Protein AF-A0A7S3L0L0-F1 (afdb_monomer)

Foldseek 3Di:
DVVVVVVVVVLVVLVVCLVPPLLVLLVVLLVVLVVLLVVLLLLQQDQDPDPDDDPVSVVVSVVSNVVSVVSVVVSLVVLLVSLCSNDDDEDPDPNNLVSLLVSLLVLLVQLLAQDDDPDPHGHQGLSSLLSLSSSLSSLVHCLVPVVSLVVSLVSLLVSVLVSCPDPCVVLHDPVSVVSSVSSCVSNVSDDRDPPPPPDPDDDDDDDDDPDPDDDDDPPDPPPDPPNPDPPDDPPPDDPPPDPPPDDDDDPDDDDDDDDDDDDDDDDDDDDDDD

Solvent-accessible surface area (backbone atoms only — not comparable to full-atom values): 17467 Å² total; per-residue (Å²): 117,70,68,62,56,52,52,50,49,52,53,51,50,52,59,50,33,54,72,77,40,35,48,62,45,47,50,53,50,51,51,53,53,48,54,54,47,51,56,51,61,75,56,57,69,73,76,76,86,52,97,75,59,50,74,66,56,50,52,52,46,56,52,40,47,50,51,48,52,53,50,51,52,51,50,43,53,49,40,43,52,59,44,47,70,79,53,83,82,78,76,80,51,65,67,48,50,51,31,52,50,52,48,52,54,52,49,52,53,51,25,74,47,41,74,49,96,88,51,93,65,69,53,62,73,50,76,36,24,55,51,33,56,46,52,40,55,52,33,76,71,42,62,83,38,65,71,58,39,53,52,49,37,54,56,49,51,52,53,50,49,58,48,67,70,36,92,62,42,88,70,38,47,69,70,32,51,49,18,51,52,50,32,29,62,70,46,68,53,62,82,90,74,82,82,71,92,80,64,97,69,80,79,95,70,81,85,77,80,78,76,88,80,76,92,76,80,92,72,80,80,75,80,70,81,77,74,75,75,86,84,76,80,93,72,89,69,85,80,78,85,71,84,80,76,74,82,79,81,83,84,71,91,78,89,74,89,78,89,79,92,77,90,77,88,86,79,88,86,87,83,90,86,130

Sequence (274 aa):
QSGSESAAIVAAMSKTLKKINPVRLLEAHMACLREEFEAWADSEPTEPESENPTEEENAAFEEAEKQHEEAFQALEIQTHRLSNSLGVGKIKDSSLANGVLGFIREGIRFAFSRNEVGSDEPLFLGARLPFLRLLSKYLVWVRKNKRQIDIIRAQFNQKEDEVRSDHDFDQVLESDIEAMDLFRKVGNLGPFVMEDDTTVGGRSYASRSVAASSRASSSAMHRRRHSVGSSVGSVSKGSTQRSDLSPLPEEQDGETEDDAKTDAASPGNSTLAS

Organism: NCBI:txid265554

Radius of gyration: 27.58 Å; Cα contacts (8 Å, |Δi|>4): 158; chains: 1; bounding box: 83×77×64 Å

pLDDT: mean 81.95, std 20.97, range [38.12, 98.69]

Secondary structure (DSSP, 8-state):
-HHHHHHHHHHHHHHHHHHH-HHHHHHHHHHHHHHHHHHHHHTPPPPP--SS--HHHHHHHHHHHHHHHHHHHHHHHHHHHHHHHT-SS----HHHHHHHHHHHHHHHHHHT----TT-SSPPPTTTTTTHHHHHHHHHTTTTT-HHHHHHHHHHHHHHHHHHHTSTTGGGS-HHHHHHHHHHHHHHT--------TT-TT------------------------------S-------------PPPP-------------------------

Mean predicted aligned error: 12.54 Å

Nearest PDB structures (foldseek):
  3cwg-assembly2_B  TM=2.599E-01  e=1.926E-01  unclassified
  4f7r-assembly2_C  TM=2.887E-01  e=1.074E+00  Giardia duodenalis

Structure (mmCIF, N/CA/C/O backbone):
data_AF-A0A7S3L0L0-F1
#
_entry.id   AF-A0A7S3L0L0-F1
#
loop_
_atom_site.group_PDB
_atom_site.id
_atom_site.type_symbol
_atom_site.label_atom_id
_atom_site.label_alt_id
_atom_site.label_comp_id
_atom_site.label_asym_id
_atom_site.label_entity_id
_atom_site.label_seq_id
_atom_site.pdbx_PDB_ins_code
_atom_site.Cartn_x
_atom_site.Cartn_y
_atom_site.Cartn_z
_atom_site.occupancy
_atom_site.B_iso_or_equiv
_atom_site.auth_seq_id
_atom_site.auth_comp_id
_atom_site.auth_asym_id
_atom_site.auth_atom_id
_atom_site.pdbx_PDB_model_num
ATOM 1 N N . GLN A 1 1 ? 0.079 30.706 -1.704 1.00 60.25 1 GLN A N 1
ATOM 2 C CA . GLN A 1 1 ? -0.976 30.859 -0.673 1.00 60.25 1 GLN A CA 1
ATOM 3 C C . GLN A 1 1 ? -2.082 29.798 -0.793 1.00 60.25 1 GLN A C 1
ATOM 5 O O . GLN A 1 1 ? -2.457 29.260 0.237 1.00 60.25 1 GLN A O 1
ATOM 10 N N . SER A 1 2 ? -2.492 29.376 -1.999 1.00 77.56 2 SER A N 1
ATOM 11 C CA . SER A 1 2 ? -3.543 28.351 -2.226 1.00 77.56 2 SER A CA 1
ATOM 12 C C . SER A 1 2 ? -3.361 26.985 -1.510 1.00 77.56 2 SER A C 1
ATOM 14 O O . SER A 1 2 ? -4.338 26.378 -1.067 1.00 77.56 2 SER A O 1
ATOM 16 N N . GLY A 1 3 ? -2.124 26.508 -1.309 1.00 85.81 3 GLY A N 1
ATOM 17 C CA . GLY A 1 3 ? -1.880 25.206 -0.661 1.00 85.81 3 GLY A CA 1
ATOM 18 C C . GLY A 1 3 ? -2.270 25.146 0.821 1.00 85.81 3 GLY A C 1
ATOM 19 O O . GLY A 1 3 ? -2.761 24.123 1.292 1.00 85.81 3 GLY A O 1
ATOM 20 N N . SER A 1 4 ? -2.099 26.248 1.559 1.00 89.00 4 SER A N 1
ATOM 21 C CA . SER A 1 4 ? -2.416 26.283 2.994 1.00 89.00 4 SER A CA 1
ATOM 22 C C . SER A 1 4 ? -3.922 26.246 3.251 1.00 89.00 4 SER A C 1
ATOM 24 O O . SER A 1 4 ? -4.369 25.621 4.210 1.00 89.00 4 SER A O 1
ATOM 26 N N . GLU A 1 5 ? -4.704 26.913 2.404 1.00 91.12 5 GLU A N 1
ATOM 27 C CA . GLU A 1 5 ? -6.167 26.925 2.482 1.00 91.12 5 GLU A CA 1
ATOM 28 C C . GLU A 1 5 ? -6.744 25.554 2.124 1.00 91.12 5 GLU A C 1
ATOM 30 O O . GLU A 1 5 ? -7.546 25.006 2.879 1.00 91.12 5 GLU A O 1
ATOM 35 N N . SER A 1 6 ? -6.252 24.944 1.041 1.00 88.31 6 SER A N 1
ATOM 36 C CA . SER A 1 6 ? -6.654 23.593 0.627 1.00 88.31 6 SER A CA 1
ATOM 37 C C . SER A 1 6 ? -6.376 22.562 1.726 1.00 88.31 6 SER A C 1
ATOM 39 O O . SER A 1 6 ? -7.252 21.772 2.081 1.00 88.31 6 SER A O 1
ATOM 41 N N . ALA A 1 7 ? -5.192 22.617 2.348 1.00 87.00 7 ALA A N 1
ATOM 42 C CA . ALA A 1 7 ? -4.843 21.738 3.462 1.00 87.00 7 ALA A CA 1
ATOM 43 C C . ALA A 1 7 ? -5.772 21.929 4.676 1.00 87.00 7 ALA A C 1
ATOM 45 O O . ALA A 1 7 ? -6.176 20.948 5.306 1.00 87.00 7 ALA A O 1
ATOM 46 N N . ALA A 1 8 ? -6.149 23.173 4.992 1.00 88.69 8 ALA A N 1
ATOM 47 C CA . ALA A 1 8 ? -7.075 23.469 6.083 1.00 88.69 8 ALA A CA 1
ATOM 48 C C . ALA A 1 8 ? -8.487 22.923 5.808 1.00 88.69 8 ALA A C 1
ATOM 50 O O . ALA A 1 8 ? -9.102 22.341 6.706 1.00 88.69 8 ALA A O 1
ATOM 51 N N . ILE A 1 9 ? -8.973 23.048 4.570 1.00 91.25 9 ILE A N 1
ATOM 52 C CA . ILE A 1 9 ? -10.272 22.511 4.143 1.00 91.25 9 ILE A CA 1
ATOM 53 C C . ILE A 1 9 ? -10.274 20.982 4.242 1.00 91.25 9 ILE A C 1
ATOM 55 O O . ILE A 1 9 ? -11.158 20.416 4.886 1.00 91.25 9 ILE A O 1
ATOM 59 N N . VAL A 1 10 ? -9.256 20.306 3.698 1.00 88.62 10 VAL A N 1
ATOM 60 C CA . VAL A 1 10 ? -9.139 18.836 3.756 1.00 88.62 10 VAL A CA 1
ATOM 61 C C . VAL A 1 10 ? -9.063 18.344 5.203 1.00 88.62 10 VAL A C 1
ATOM 63 O O . VAL A 1 10 ? -9.727 17.369 5.569 1.00 88.62 10 VAL A O 1
ATOM 66 N N . ALA A 1 11 ? -8.314 19.038 6.064 1.00 89.06 11 ALA A N 1
ATOM 67 C CA . ALA A 1 11 ? -8.238 18.710 7.483 1.00 89.06 11 ALA A CA 1
ATOM 68 C C . ALA A 1 11 ? -9.596 18.879 8.191 1.00 89.06 11 ALA A C 1
ATOM 70 O O . ALA A 1 11 ? -9.994 18.019 8.986 1.00 89.06 11 ALA A O 1
ATOM 71 N N . ALA A 1 12 ? -10.331 19.955 7.892 1.00 90.38 12 ALA A N 1
ATOM 72 C CA . ALA A 1 12 ? -11.661 20.200 8.442 1.00 90.38 12 ALA A CA 1
ATOM 73 C C . ALA A 1 12 ? -12.675 19.143 7.972 1.00 90.38 12 ALA A C 1
ATOM 75 O O . ALA A 1 12 ? -13.379 18.561 8.801 1.00 90.38 12 ALA A O 1
ATOM 76 N N . MET A 1 13 ? -12.692 18.826 6.675 1.00 89.88 13 MET A N 1
ATOM 77 C CA . MET A 1 13 ? -13.539 17.778 6.100 1.00 89.88 13 MET A CA 1
ATOM 78 C C . MET A 1 13 ? -13.233 16.409 6.708 1.00 89.88 13 MET A C 1
ATOM 80 O O . MET A 1 13 ? -14.150 15.728 7.163 1.00 89.88 13 MET A O 1
ATOM 84 N N . SER A 1 14 ? -11.954 16.038 6.819 1.00 89.50 14 SER A N 1
ATOM 85 C CA . SER A 1 14 ? -11.524 14.775 7.437 1.00 89.50 14 SER A CA 1
ATOM 86 C C . SER A 1 14 ? -11.982 14.673 8.894 1.00 89.50 14 SER A C 1
ATOM 88 O O . SER A 1 14 ? -12.468 13.631 9.339 1.00 89.50 14 SER A O 1
ATOM 90 N N . LYS A 1 15 ? -11.888 15.774 9.653 1.00 90.50 15 LYS A N 1
ATOM 91 C CA . LYS A 1 15 ? -12.351 15.838 11.047 1.00 90.50 15 LYS A CA 1
ATOM 92 C C . LYS A 1 15 ? -13.866 15.662 11.157 1.00 90.50 15 LYS A C 1
ATOM 94 O O . LYS A 1 15 ? -14.322 15.022 12.107 1.00 90.50 15 LYS A O 1
ATOM 99 N N . THR A 1 16 ? -14.628 16.215 10.218 1.00 91.88 16 THR A N 1
ATOM 100 C CA . THR A 1 16 ? -16.088 16.082 10.157 1.00 91.88 16 THR A CA 1
ATOM 101 C C . THR A 1 16 ? -16.500 14.669 9.744 1.00 91.88 16 THR A C 1
ATOM 103 O O . THR A 1 16 ? -17.266 14.029 10.464 1.00 91.88 16 THR A O 1
ATOM 106 N N . LEU A 1 17 ? -15.921 14.123 8.669 1.00 89.81 17 LEU A N 1
ATOM 107 C CA . LEU A 1 17 ? -16.196 12.762 8.197 1.00 89.81 17 LEU A CA 1
ATOM 108 C C . LEU A 1 17 ? -15.859 11.709 9.248 1.00 89.81 17 LEU A C 1
ATOM 110 O O . LEU A 1 17 ? -16.657 10.808 9.478 1.00 89.81 17 LEU A O 1
ATOM 114 N N . LYS A 1 18 ? -14.745 11.868 9.971 1.00 90.69 18 LYS A N 1
ATOM 115 C CA . LYS A 1 18 ? -14.384 10.962 11.068 1.00 90.69 18 LYS A CA 1
ATOM 116 C C . LYS A 1 18 ? -15.467 10.862 12.149 1.00 90.69 18 LYS A C 1
ATOM 118 O O . LYS A 1 18 ? -15.595 9.815 12.772 1.00 90.69 18 LYS A O 1
ATOM 123 N N . LYS A 1 19 ? -16.218 11.942 12.395 1.00 90.31 19 LYS A N 1
ATOM 124 C CA . LYS A 1 19 ? -17.291 11.973 13.401 1.00 90.31 19 LYS A CA 1
ATOM 125 C C . LYS A 1 19 ? -18.614 11.428 12.873 1.00 90.31 19 LYS A C 1
ATOM 127 O O . LYS A 1 19 ? -19.337 10.794 13.629 1.00 90.31 19 LYS A O 1
ATOM 132 N N . ILE A 1 20 ? -18.942 11.730 11.618 1.00 92.62 20 ILE A N 1
ATOM 133 C CA . ILE A 1 20 ? -20.251 11.412 11.034 1.00 92.62 20 ILE A CA 1
ATOM 134 C C . ILE A 1 20 ? -20.251 10.000 10.447 1.00 92.62 20 ILE A C 1
ATOM 136 O O . ILE A 1 20 ? -21.174 9.228 10.685 1.00 92.62 20 ILE A O 1
ATOM 140 N N . ASN A 1 21 ? -19.225 9.665 9.664 1.00 93.88 21 ASN A N 1
ATOM 141 C CA . ASN A 1 21 ? -19.131 8.397 8.958 1.00 93.88 21 ASN A CA 1
ATOM 142 C C . ASN A 1 21 ? -17.656 7.976 8.780 1.00 93.88 21 ASN A C 1
ATOM 144 O O . ASN A 1 21 ? -17.062 8.203 7.721 1.00 93.88 21 ASN A O 1
ATOM 148 N N . PRO A 1 22 ? -17.044 7.357 9.809 1.00 92.69 22 PRO A N 1
ATOM 149 C CA . PRO A 1 22 ? -15.642 6.944 9.757 1.00 92.69 22 PRO A CA 1
ATOM 150 C C . PRO A 1 22 ? -15.358 5.912 8.658 1.00 92.69 22 PRO A C 1
ATOM 152 O O . PRO A 1 22 ? -14.233 5.844 8.172 1.00 92.69 22 PRO A O 1
ATOM 155 N N . VAL A 1 23 ? -16.361 5.135 8.240 1.00 94.62 23 VAL A N 1
ATOM 156 C CA . VAL A 1 23 ? -16.225 4.170 7.140 1.00 94.62 23 VAL A CA 1
ATOM 157 C C . VAL A 1 23 ? -16.032 4.901 5.814 1.00 94.62 23 VAL A C 1
ATOM 159 O O . VAL A 1 23 ? -15.072 4.609 5.112 1.00 94.62 23 VAL A O 1
ATOM 162 N N . ARG A 1 24 ? -16.850 5.921 5.515 1.00 94.69 24 ARG A N 1
ATOM 163 C CA . ARG A 1 24 ? -16.697 6.745 4.299 1.00 94.69 24 ARG A CA 1
ATOM 164 C C . ARG A 1 24 ? -15.340 7.445 4.223 1.00 94.69 24 ARG A C 1
ATOM 166 O O . ARG A 1 24 ? -14.768 7.545 3.145 1.00 94.69 24 ARG A O 1
ATOM 173 N N . LEU A 1 25 ? -14.803 7.896 5.360 1.00 95.19 25 LEU A N 1
ATOM 174 C CA . LEU A 1 25 ? -13.444 8.448 5.411 1.00 95.19 25 LEU A CA 1
ATOM 175 C C . LEU A 1 25 ? -12.393 7.403 5.004 1.00 95.19 25 LEU A C 1
ATOM 177 O O . LEU A 1 25 ? -11.485 7.704 4.236 1.00 95.19 25 LEU A O 1
ATOM 181 N N . LEU A 1 26 ? -12.511 6.178 5.517 1.00 97.06 26 LEU A N 1
ATOM 182 C CA . LEU A 1 26 ? -11.585 5.092 5.198 1.00 97.06 26 LEU A CA 1
ATOM 183 C C . LEU A 1 26 ? -11.738 4.598 3.754 1.00 97.06 26 LEU A C 1
ATOM 185 O O . LEU A 1 26 ? -10.737 4.267 3.129 1.00 97.06 26 LEU A O 1
ATOM 189 N N . GLU A 1 27 ? -12.9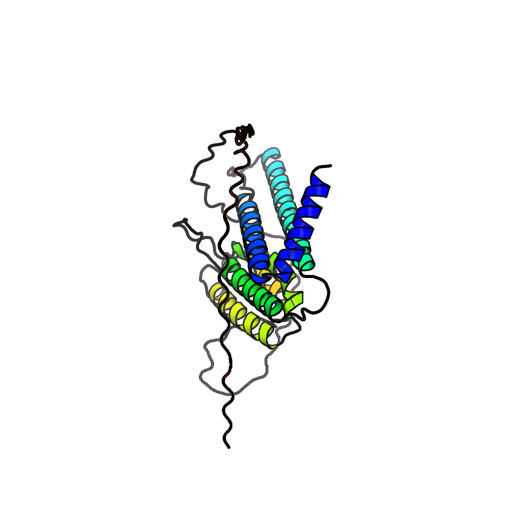51 4.590 3.204 1.00 96.56 27 GLU A N 1
ATOM 190 C CA . GLU A 1 27 ? -13.187 4.336 1.778 1.00 96.56 27 GLU A CA 1
ATOM 191 C C . GLU A 1 27 ? -12.489 5.386 0.909 1.00 96.56 27 GLU A C 1
ATOM 193 O O . GLU A 1 27 ? -11.800 5.022 -0.039 1.00 96.56 27 GLU A O 1
ATOM 198 N N . ALA A 1 28 ? -12.587 6.670 1.273 1.00 96.00 28 ALA A N 1
ATOM 199 C CA . ALA A 1 28 ? -11.884 7.744 0.575 1.00 96.00 28 ALA A CA 1
ATOM 200 C C . ALA A 1 28 ? -10.356 7.589 0.665 1.00 96.00 28 ALA A C 1
ATOM 202 O O . ALA A 1 28 ? -9.668 7.754 -0.338 1.00 96.00 28 ALA A O 1
ATOM 203 N N . HIS A 1 29 ? -9.822 7.208 1.834 1.00 97.25 29 HIS A N 1
ATOM 204 C CA . HIS A 1 29 ? -8.403 6.857 1.956 1.00 97.25 29 HIS A CA 1
ATOM 205 C C . HIS A 1 29 ? -8.032 5.691 1.027 1.00 97.25 29 HIS A C 1
ATOM 207 O O . HIS A 1 29 ? -7.012 5.762 0.359 1.00 97.25 29 HIS A O 1
ATOM 213 N N . MET A 1 30 ? -8.839 4.624 0.977 1.00 98.19 30 MET A N 1
ATOM 214 C CA . MET A 1 30 ? -8.545 3.449 0.148 1.00 98.19 30 MET A CA 1
ATOM 215 C C . MET A 1 30 ? -8.570 3.797 -1.341 1.00 98.19 30 MET A C 1
ATOM 217 O O . MET A 1 30 ? -7.696 3.347 -2.070 1.00 98.19 30 MET A O 1
ATOM 221 N N . ALA A 1 31 ? -9.542 4.598 -1.783 1.00 96.88 31 ALA A N 1
ATOM 222 C CA . ALA A 1 31 ? -9.631 5.054 -3.166 1.00 96.88 31 ALA A CA 1
ATOM 223 C C . ALA A 1 31 ? -8.390 5.865 -3.568 1.00 96.88 31 ALA A C 1
ATOM 225 O O . ALA A 1 31 ? -7.731 5.508 -4.535 1.00 96.88 31 ALA A O 1
ATOM 226 N N . CYS A 1 32 ? -8.019 6.865 -2.761 1.00 97.06 32 CYS A N 1
ATOM 227 C CA . CYS A 1 32 ? -6.823 7.684 -2.981 1.00 97.06 32 CYS A CA 1
ATOM 228 C C . CYS A 1 32 ? -5.541 6.838 -3.018 1.00 97.06 32 CYS A C 1
ATOM 230 O O . CYS A 1 32 ? -4.736 6.984 -3.928 1.00 97.06 32 CYS A O 1
ATOM 232 N N . LEU A 1 33 ? -5.372 5.905 -2.074 1.00 98.00 33 LEU A N 1
ATOM 233 C CA . LEU A 1 33 ? -4.192 5.037 -2.046 1.00 98.00 33 LEU A CA 1
ATOM 234 C C . LEU A 1 33 ? -4.116 4.093 -3.245 1.00 98.00 33 LEU A C 1
ATOM 236 O O . LEU A 1 33 ? -3.014 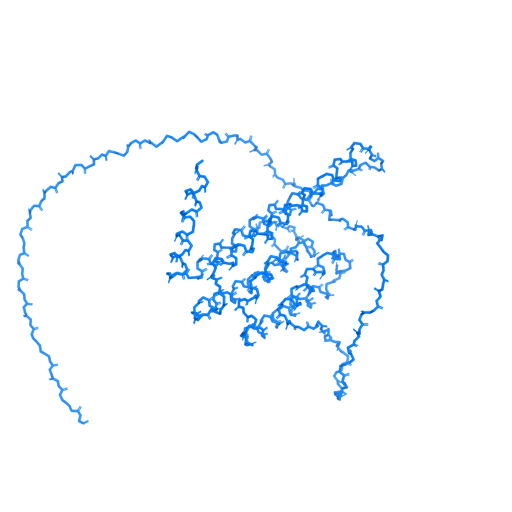3.790 -3.683 1.00 98.00 33 LEU A O 1
ATOM 240 N N . ARG A 1 34 ? -5.250 3.586 -3.740 1.00 97.12 34 ARG A N 1
ATOM 241 C CA . ARG A 1 34 ? -5.273 2.724 -4.929 1.00 97.12 34 ARG A CA 1
ATOM 242 C C . ARG A 1 34 ? -4.924 3.502 -6.179 1.00 97.12 34 ARG A C 1
ATOM 244 O O . ARG A 1 34 ? -4.047 3.062 -6.900 1.00 97.12 34 ARG A O 1
ATOM 251 N N . GLU A 1 35 ? -5.560 4.652 -6.371 1.00 96.69 35 GLU A N 1
ATOM 252 C CA . GLU A 1 35 ? -5.317 5.522 -7.520 1.00 96.69 35 GLU A CA 1
ATOM 253 C C . GLU A 1 35 ? -3.841 5.931 -7.601 1.00 96.69 35 GLU A C 1
ATOM 255 O O . GLU A 1 35 ? -3.208 5.766 -8.637 1.00 96.69 35 GLU A O 1
ATOM 260 N N . GLU A 1 36 ? -3.252 6.385 -6.491 1.00 97.81 36 GLU A N 1
ATOM 261 C CA . GLU A 1 36 ? -1.838 6.775 -6.467 1.00 97.81 36 GLU A CA 1
ATOM 262 C C . GLU A 1 36 ? -0.885 5.582 -6.600 1.00 97.81 36 GLU A C 1
ATOM 264 O O . GLU A 1 36 ? 0.185 5.711 -7.190 1.00 97.81 36 GLU A O 1
ATOM 269 N N . PHE A 1 37 ? -1.257 4.419 -6.059 1.00 97.94 37 PHE A N 1
ATOM 270 C CA . PHE A 1 37 ? -0.466 3.201 -6.207 1.00 97.94 37 PHE A CA 1
ATOM 271 C C . PHE A 1 37 ? -0.478 2.681 -7.645 1.00 97.94 37 PHE A C 1
ATOM 273 O O . PHE A 1 37 ? 0.568 2.281 -8.141 1.00 97.94 37 PHE A O 1
ATOM 280 N N . GLU A 1 38 ? -1.638 2.677 -8.300 1.00 95.75 38 GLU A N 1
ATOM 281 C CA . GLU A 1 38 ? -1.782 2.274 -9.702 1.00 95.75 38 GLU A CA 1
ATOM 282 C C . GLU A 1 38 ? -1.024 3.251 -10.605 1.00 95.75 38 GLU A C 1
ATOM 284 O O . GLU A 1 38 ? -0.183 2.814 -11.378 1.00 95.75 38 GLU A O 1
ATOM 289 N N . ALA A 1 39 ? -1.161 4.564 -10.387 1.00 96.44 39 ALA A N 1
ATOM 290 C CA . ALA A 1 39 ? -0.374 5.563 -11.111 1.00 96.44 39 ALA A CA 1
ATOM 291 C C . ALA A 1 39 ? 1.147 5.380 -10.934 1.00 96.44 39 ALA A C 1
ATOM 293 O O . ALA A 1 39 ? 1.911 5.579 -11.877 1.00 96.44 39 ALA A O 1
ATOM 294 N N . TRP A 1 40 ? 1.601 5.003 -9.733 1.00 97.44 40 TRP A N 1
ATOM 295 C CA . TRP A 1 40 ? 3.003 4.661 -9.494 1.00 97.44 40 TRP A CA 1
ATOM 296 C C . TRP A 1 40 ? 3.413 3.376 -10.226 1.00 97.44 40 TRP A C 1
ATOM 298 O O . TRP A 1 40 ? 4.463 3.357 -10.869 1.00 97.44 40 TRP A O 1
ATOM 308 N N . ALA A 1 41 ? 2.596 2.325 -10.160 1.00 95.12 41 ALA A N 1
ATOM 309 C CA . ALA A 1 41 ? 2.864 1.062 -10.842 1.00 95.12 41 ALA A CA 1
ATOM 310 C C . ALA A 1 41 ? 2.946 1.244 -12.369 1.00 95.12 41 ALA A C 1
ATOM 312 O O . ALA A 1 41 ? 3.861 0.717 -12.990 1.00 95.12 41 ALA A O 1
ATOM 313 N N . ASP A 1 42 ? 2.072 2.067 -12.949 1.00 94.25 42 ASP A N 1
ATOM 314 C CA . ASP A 1 42 ? 2.047 2.373 -14.386 1.00 94.25 42 ASP A CA 1
ATOM 315 C C . ASP A 1 42 ? 3.237 3.234 -14.841 1.00 94.25 42 ASP A C 1
ATOM 317 O O . ASP A 1 42 ? 3.566 3.278 -16.026 1.00 94.25 42 ASP A O 1
ATOM 321 N N . SER A 1 43 ? 3.890 3.931 -13.905 1.00 96.00 43 SER A N 1
ATOM 322 C CA . SER A 1 43 ? 5.086 4.747 -14.155 1.00 96.00 43 SER A CA 1
ATOM 323 C C . SER A 1 43 ? 6.402 3.965 -14.072 1.00 96.00 43 SER A C 1
ATOM 325 O O . SER A 1 43 ? 7.470 4.577 -14.044 1.00 96.00 43 SER A O 1
ATOM 327 N N . GLU A 1 44 ? 6.340 2.631 -13.997 1.00 95.25 44 GLU A N 1
ATOM 328 C CA . GLU A 1 44 ? 7.524 1.779 -13.910 1.00 95.25 44 GLU A CA 1
ATOM 329 C C . GLU A 1 44 ? 8.460 1.986 -15.121 1.00 95.25 44 GLU A C 1
ATOM 331 O O . GLU A 1 44 ? 8.023 1.870 -16.274 1.00 95.25 44 GLU A O 1
ATOM 336 N N . PRO A 1 45 ? 9.748 2.314 -14.893 1.00 95.44 45 PRO A N 1
ATOM 337 C CA . PRO A 1 45 ? 10.700 2.521 -15.975 1.00 95.44 45 PRO A CA 1
ATOM 338 C C . PRO A 1 45 ? 10.848 1.265 -16.831 1.00 95.44 45 PRO A C 1
ATOM 340 O O . PRO A 1 45 ? 11.097 0.175 -16.324 1.00 95.44 45 PRO A O 1
ATOM 343 N N . THR A 1 46 ? 10.727 1.420 -18.148 1.00 93.44 46 THR A N 1
ATOM 344 C CA . THR A 1 46 ? 10.975 0.323 -19.090 1.00 93.44 46 THR A CA 1
ATOM 345 C C . THR A 1 46 ? 12.454 0.277 -19.443 1.00 93.44 46 THR A C 1
ATOM 347 O O . THR A 1 46 ? 13.077 1.309 -19.696 1.00 93.44 46 THR A O 1
ATOM 350 N N . GLU A 1 47 ? 13.017 -0.923 -19.462 1.00 90.69 47 GLU A N 1
ATOM 351 C CA . GLU A 1 47 ? 14.405 -1.122 -19.858 1.00 90.69 47 GLU A CA 1
ATOM 352 C C . GLU A 1 47 ? 14.680 -0.694 -21.296 1.00 90.69 47 GLU A C 1
ATOM 354 O O . GLU A 1 47 ? 13.823 -0.857 -22.169 1.00 90.69 47 GLU A O 1
ATOM 359 N N . PRO A 1 48 ? 15.913 -0.251 -21.580 1.00 93.19 48 PRO A N 1
ATOM 360 C CA . PRO A 1 48 ? 16.373 -0.133 -22.951 1.00 93.19 48 PRO A CA 1
ATOM 361 C C . PRO A 1 48 ? 16.242 -1.482 -23.678 1.00 93.19 48 PRO A C 1
ATOM 363 O O . PRO A 1 48 ? 16.815 -2.483 -23.251 1.00 93.19 48 PRO A O 1
ATOM 366 N N . GLU A 1 49 ? 15.527 -1.507 -24.804 1.00 93.12 49 GLU A N 1
ATOM 367 C CA . GLU A 1 49 ? 15.355 -2.715 -25.633 1.00 93.12 49 GLU A CA 1
ATOM 368 C C . GLU A 1 49 ? 16.657 -3.146 -26.335 1.00 93.12 49 GLU A C 1
ATOM 370 O O . GLU A 1 49 ? 16.775 -4.273 -26.819 1.00 93.12 49 GLU A O 1
ATOM 375 N N . SER A 1 50 ? 17.638 -2.241 -26.426 1.00 93.44 50 SER A N 1
ATOM 376 C CA . SER A 1 50 ? 18.925 -2.501 -27.069 1.00 93.44 50 SER A CA 1
ATOM 377 C C . SER A 1 50 ? 19.734 -3.530 -26.279 1.00 93.44 50 SER A C 1
ATOM 379 O O . SER A 1 50 ? 19.980 -3.351 -25.091 1.00 93.44 50 SER A O 1
ATOM 381 N N . GLU A 1 51 ? 20.253 -4.559 -26.958 1.00 93.94 51 GLU A N 1
ATOM 382 C CA . GLU A 1 51 ? 21.216 -5.503 -26.364 1.00 93.94 51 GLU A CA 1
ATOM 383 C C . GLU A 1 51 ? 22.518 -4.813 -25.915 1.00 93.94 51 GLU A C 1
ATOM 385 O O . GLU A 1 51 ? 23.231 -5.324 -25.054 1.00 93.94 51 GLU A O 1
ATOM 390 N N . ASN A 1 52 ? 22.836 -3.655 -26.505 1.00 95.19 52 ASN A N 1
ATOM 391 C CA . ASN A 1 52 ? 23.982 -2.822 -26.151 1.00 95.19 52 ASN A CA 1
ATOM 392 C C . ASN A 1 52 ? 23.501 -1.376 -25.957 1.00 95.19 52 ASN A C 1
ATOM 394 O O . ASN A 1 52 ? 23.669 -0.553 -26.865 1.00 95.19 52 ASN A O 1
ATOM 398 N N . PRO A 1 53 ? 22.850 -1.069 -24.822 1.00 94.88 53 PRO A N 1
ATOM 399 C CA . PRO A 1 53 ? 22.380 0.277 -24.549 1.00 94.88 53 PRO A CA 1
ATOM 400 C C . PRO A 1 53 ? 23.568 1.227 -24.432 1.00 94.88 53 PRO A C 1
ATOM 402 O O . PRO A 1 53 ? 24.625 0.892 -23.886 1.00 94.88 53 PRO A O 1
ATOM 405 N N . THR A 1 54 ? 23.397 2.420 -24.979 1.00 96.94 54 THR A N 1
ATOM 406 C CA . THR A 1 54 ? 24.363 3.507 -24.857 1.00 96.94 54 THR A CA 1
ATOM 407 C C . THR A 1 54 ? 24.507 3.944 -23.396 1.00 96.94 54 THR A C 1
ATOM 409 O O . THR A 1 54 ? 23.642 3.697 -22.555 1.00 96.94 54 THR A O 1
ATOM 412 N N . GLU A 1 55 ? 25.615 4.615 -23.073 1.00 97.06 55 GLU A N 1
ATOM 413 C CA . GLU A 1 55 ? 25.828 5.183 -21.733 1.00 97.06 55 GLU A CA 1
ATOM 414 C C . GLU A 1 55 ? 24.712 6.169 -21.351 1.00 97.06 55 GLU A C 1
ATOM 416 O O . GLU A 1 55 ? 24.272 6.184 -20.206 1.00 97.06 55 GLU A O 1
ATOM 421 N N . GLU A 1 56 ? 24.207 6.931 -22.324 1.00 97.25 56 GLU A N 1
ATOM 422 C CA . GLU A 1 56 ? 23.093 7.861 -22.133 1.00 97.25 56 GLU A CA 1
ATOM 423 C C . GLU A 1 56 ? 21.774 7.131 -21.828 1.00 97.25 56 GLU A C 1
ATOM 425 O O . GLU A 1 56 ? 21.070 7.519 -20.898 1.00 97.25 56 GLU A O 1
ATOM 430 N N . GLU A 1 57 ? 21.462 6.041 -22.540 1.00 96.19 57 GLU A N 1
ATOM 431 C CA . GLU A 1 57 ? 20.270 5.218 -22.271 1.00 96.19 57 GLU A CA 1
ATOM 432 C C . GLU A 1 57 ? 20.323 4.561 -20.886 1.00 96.19 57 GLU A C 1
ATOM 434 O O . GLU A 1 57 ? 19.325 4.570 -20.165 1.00 96.19 57 GLU A O 1
ATOM 439 N N . ASN A 1 58 ? 21.488 4.041 -20.482 1.00 95.56 58 ASN A N 1
ATOM 440 C CA . ASN A 1 58 ? 21.667 3.472 -19.142 1.00 95.56 58 ASN A CA 1
ATOM 441 C C . ASN A 1 58 ? 21.508 4.538 -18.051 1.00 95.56 58 ASN A C 1
ATOM 443 O O . ASN A 1 58 ? 20.809 4.303 -17.070 1.00 95.56 58 ASN A O 1
ATOM 447 N N . ALA A 1 59 ? 22.104 5.720 -18.235 1.00 97.19 59 ALA A N 1
ATOM 448 C CA . ALA A 1 59 ? 21.985 6.813 -17.273 1.00 97.19 59 ALA A CA 1
ATOM 449 C C . ALA A 1 59 ? 20.532 7.300 -17.126 1.00 97.19 59 ALA A C 1
ATOM 451 O O . ALA A 1 59 ? 20.078 7.551 -16.010 1.00 97.19 59 ALA A O 1
ATOM 452 N N . ALA A 1 60 ? 19.789 7.395 -18.234 1.00 96.81 60 ALA A N 1
ATOM 453 C CA . ALA A 1 60 ? 18.377 7.770 -18.212 1.00 96.81 60 ALA A CA 1
ATOM 454 C C . ALA A 1 60 ? 17.510 6.723 -17.493 1.00 96.81 60 ALA A C 1
ATOM 456 O O . ALA A 1 60 ? 16.619 7.088 -16.726 1.00 96.81 60 ALA A O 1
ATOM 457 N N . PHE A 1 61 ? 17.785 5.432 -17.705 1.00 96.00 61 PHE A N 1
ATOM 458 C CA . PHE A 1 61 ? 17.089 4.347 -17.014 1.00 96.00 61 PHE A CA 1
ATOM 459 C C . PHE A 1 61 ? 17.360 4.365 -15.501 1.00 96.00 61 PHE A C 1
ATOM 461 O O . PHE A 1 61 ? 16.415 4.344 -14.717 1.00 96.00 61 PHE A O 1
ATOM 468 N N . GLU A 1 62 ? 18.623 4.498 -15.082 1.00 96.94 62 GLU A N 1
ATOM 469 C CA . GLU A 1 62 ? 18.991 4.604 -13.660 1.00 96.94 62 GLU A CA 1
ATOM 470 C C . GLU A 1 62 ? 18.343 5.823 -12.979 1.00 96.94 62 GLU A C 1
ATOM 472 O O . GLU A 1 62 ? 17.885 5.746 -11.834 1.00 96.94 62 GLU A O 1
ATOM 477 N N . GLU A 1 63 ? 18.278 6.965 -13.674 1.00 97.81 63 GLU A N 1
ATOM 478 C CA . GLU A 1 63 ? 17.585 8.150 -13.164 1.00 97.81 63 GLU A CA 1
ATOM 479 C C . GLU A 1 63 ? 16.076 7.905 -13.020 1.00 97.81 63 GLU A C 1
ATOM 481 O O . GLU A 1 63 ? 15.491 8.284 -12.002 1.00 97.81 63 GLU A O 1
ATOM 486 N N . ALA A 1 64 ? 15.450 7.241 -13.995 1.00 97.38 64 ALA A N 1
ATOM 487 C CA . ALA A 1 64 ? 14.034 6.896 -13.944 1.00 97.38 64 ALA A CA 1
ATOM 488 C C . ALA A 1 64 ? 13.718 5.906 -12.807 1.00 97.38 64 ALA A C 1
ATOM 490 O O . ALA A 1 64 ? 12.756 6.125 -12.071 1.00 97.38 64 ALA A O 1
ATOM 491 N N . GLU A 1 65 ? 14.544 4.874 -12.591 1.00 96.69 65 GLU A N 1
ATOM 492 C CA . GLU A 1 65 ? 14.412 3.942 -11.454 1.00 96.69 65 GLU A CA 1
ATOM 493 C C . GLU A 1 65 ? 14.496 4.675 -10.118 1.00 96.69 65 GLU A C 1
ATOM 495 O O . GLU A 1 65 ? 13.682 4.463 -9.214 1.00 96.69 65 GLU A O 1
ATOM 500 N N . LYS A 1 66 ? 15.444 5.605 -10.002 1.00 97.44 66 LYS A N 1
ATOM 501 C CA . LYS A 1 66 ? 15.572 6.430 -8.805 1.00 97.44 66 LYS A CA 1
ATOM 502 C C . LYS A 1 66 ? 14.321 7.281 -8.566 1.00 97.44 66 LYS A C 1
ATOM 504 O O . LYS A 1 66 ? 13.845 7.345 -7.433 1.00 97.44 66 LYS A O 1
ATOM 509 N N . GLN A 1 67 ? 13.785 7.926 -9.603 1.00 97.94 67 GLN A N 1
ATOM 510 C CA . GLN A 1 67 ? 12.561 8.728 -9.492 1.00 97.94 67 GLN A CA 1
ATOM 511 C C . GLN A 1 67 ? 11.343 7.868 -9.119 1.00 97.94 67 GLN A C 1
ATOM 513 O O . GLN A 1 67 ? 10.516 8.296 -8.312 1.00 97.94 67 GLN A O 1
ATOM 518 N N . HIS A 1 68 ? 11.250 6.649 -9.656 1.00 97.31 68 HIS A N 1
ATOM 519 C CA . HIS A 1 68 ? 10.183 5.696 -9.348 1.00 97.31 68 HIS A CA 1
ATOM 520 C C . HIS A 1 68 ? 10.205 5.249 -7.880 1.00 97.31 68 HIS A C 1
ATOM 522 O O . HIS A 1 68 ? 9.170 5.265 -7.206 1.00 97.31 68 HIS A O 1
ATOM 528 N N . GLU A 1 69 ? 11.386 4.946 -7.340 1.00 97.44 69 GLU A N 1
ATOM 529 C CA . GLU A 1 69 ? 11.560 4.619 -5.920 1.00 97.44 69 GLU A CA 1
ATOM 530 C C . GLU A 1 69 ? 11.252 5.829 -5.016 1.00 97.44 69 GLU A C 1
ATOM 532 O O . GLU A 1 69 ? 10.546 5.703 -4.010 1.00 97.44 69 GLU A O 1
ATOM 537 N N . GLU A 1 70 ? 11.716 7.031 -5.376 1.00 98.06 70 GLU A N 1
ATOM 538 C CA . GLU A 1 70 ? 11.395 8.266 -4.645 1.00 98.06 70 GLU A CA 1
ATOM 539 C C . GLU A 1 70 ? 9.879 8.550 -4.634 1.00 98.06 70 GLU A C 1
ATOM 541 O O . GLU A 1 70 ? 9.330 8.967 -3.605 1.00 98.06 70 GLU A O 1
ATOM 546 N N . ALA A 1 71 ? 9.179 8.269 -5.738 1.00 98.00 71 ALA A N 1
ATOM 547 C CA . ALA A 1 71 ? 7.725 8.378 -5.823 1.00 98.00 71 ALA A CA 1
ATOM 548 C C . ALA A 1 71 ? 7.021 7.392 -4.874 1.00 98.00 71 ALA A C 1
ATOM 550 O O . ALA A 1 71 ? 6.097 7.787 -4.151 1.00 98.00 71 ALA A O 1
ATOM 551 N N . PHE A 1 72 ? 7.496 6.145 -4.778 1.00 98.06 72 PHE A N 1
ATOM 552 C CA . PHE A 1 72 ? 6.952 5.183 -3.816 1.00 98.06 72 PHE A CA 1
ATOM 553 C C . PHE A 1 72 ? 7.161 5.631 -2.362 1.00 98.06 72 PHE A C 1
ATOM 555 O O . PHE A 1 72 ? 6.264 5.525 -1.521 1.00 98.06 72 PHE A O 1
ATOM 562 N N . GLN A 1 73 ? 8.329 6.195 -2.045 1.00 98.25 73 GLN A N 1
ATOM 563 C CA . GLN A 1 73 ? 8.604 6.736 -0.712 1.00 98.25 73 GLN A CA 1
ATOM 564 C C . GLN A 1 73 ? 7.683 7.915 -0.371 1.00 98.25 73 GLN A C 1
ATOM 566 O O . GLN A 1 73 ? 7.195 8.019 0.762 1.00 98.25 73 GLN A O 1
ATOM 571 N N . ALA A 1 74 ? 7.393 8.787 -1.341 1.00 98.00 74 ALA A N 1
ATOM 572 C CA . ALA A 1 74 ? 6.415 9.857 -1.171 1.00 98.00 74 ALA A CA 1
ATOM 573 C C . ALA A 1 74 ? 5.015 9.297 -0.858 1.00 98.00 74 ALA A C 1
ATOM 575 O O . ALA A 1 74 ? 4.358 9.778 0.076 1.00 98.00 74 ALA A O 1
ATOM 576 N N . LEU A 1 75 ? 4.607 8.225 -1.545 1.00 98.12 75 LEU A N 1
ATOM 577 C CA . LEU A 1 75 ? 3.357 7.509 -1.287 1.00 98.12 75 LEU A CA 1
ATOM 578 C C . LEU A 1 75 ? 3.323 6.886 0.123 1.00 98.12 75 LEU A C 1
ATOM 580 O O . LEU A 1 75 ? 2.313 6.984 0.831 1.00 98.12 75 LEU A O 1
ATOM 584 N N . GLU A 1 76 ? 4.434 6.322 0.615 1.00 98.12 76 GLU A N 1
ATOM 585 C CA . GLU A 1 76 ? 4.533 5.840 2.002 1.00 98.12 76 GLU A CA 1
ATOM 586 C C . GLU A 1 76 ? 4.350 6.973 3.027 1.00 98.12 76 GLU A C 1
ATOM 588 O O . GLU A 1 76 ? 3.658 6.800 4.042 1.00 98.12 76 GLU A O 1
ATOM 593 N N . ILE A 1 77 ? 4.951 8.141 2.775 1.00 97.81 77 ILE A N 1
ATOM 594 C CA . ILE A 1 77 ? 4.827 9.328 3.633 1.00 97.81 77 ILE A CA 1
ATOM 595 C C . ILE A 1 77 ? 3.378 9.821 3.649 1.00 97.81 77 ILE A C 1
ATOM 597 O O . ILE A 1 77 ? 2.834 10.112 4.722 1.00 97.81 77 ILE A O 1
ATOM 601 N N . GLN A 1 78 ? 2.734 9.896 2.485 1.00 97.00 78 GLN A N 1
ATOM 602 C CA . GLN A 1 78 ? 1.328 10.267 2.362 1.00 97.00 78 GLN A CA 1
ATOM 603 C C . GLN A 1 78 ? 0.424 9.291 3.114 1.00 97.00 78 GLN A C 1
ATOM 605 O O . GLN A 1 78 ? -0.378 9.710 3.953 1.00 97.00 78 GLN A O 1
ATOM 610 N N . THR A 1 79 ? 0.628 7.992 2.919 1.00 97.94 79 THR A N 1
ATOM 611 C CA . THR A 1 79 ? -0.103 6.939 3.631 1.00 97.94 79 THR A CA 1
ATOM 612 C C . THR A 1 79 ? 0.042 7.075 5.145 1.00 97.94 79 THR A C 1
ATOM 614 O O . THR A 1 79 ? -0.928 6.949 5.898 1.00 97.94 79 THR A O 1
ATOM 617 N N . HIS A 1 80 ? 1.248 7.384 5.627 1.00 97.50 80 HIS A N 1
ATOM 618 C CA . HIS A 1 80 ? 1.476 7.620 7.047 1.00 97.50 80 HIS A CA 1
ATOM 619 C C . HIS A 1 80 ? 0.683 8.831 7.566 1.00 97.50 80 HIS A C 1
ATOM 621 O O . HIS A 1 80 ? 0.074 8.755 8.637 1.00 97.50 80 HIS A O 1
ATOM 627 N N . ARG A 1 81 ? 0.623 9.930 6.801 1.00 95.81 81 ARG A N 1
ATOM 628 C CA . ARG A 1 81 ? -0.193 11.112 7.139 1.00 95.81 81 ARG A CA 1
ATOM 629 C C . ARG A 1 81 ? -1.687 10.779 7.178 1.00 95.81 81 ARG A C 1
ATOM 631 O O . ARG A 1 81 ? -2.358 11.176 8.132 1.00 95.81 81 ARG A O 1
ATOM 638 N N . LEU A 1 82 ? -2.190 10.012 6.207 1.00 95.88 82 LEU A N 1
ATOM 639 C CA . LEU A 1 82 ? -3.581 9.545 6.178 1.00 95.88 82 LEU A CA 1
ATOM 640 C C . LEU A 1 82 ? -3.904 8.645 7.380 1.00 95.88 82 LEU A C 1
ATOM 642 O O . LEU A 1 82 ? -4.939 8.815 8.018 1.00 95.88 82 LEU A O 1
ATOM 646 N N . SER A 1 83 ? -3.005 7.731 7.754 1.00 96.69 83 SER A N 1
ATOM 647 C CA . SER A 1 83 ? -3.169 6.907 8.960 1.00 96.69 83 SER A CA 1
ATOM 648 C C . SER A 1 83 ? -3.199 7.763 10.236 1.00 96.69 83 SER A C 1
ATOM 650 O O . SER A 1 83 ? -4.068 7.578 11.091 1.00 96.69 83 SER A O 1
ATOM 652 N N . ASN A 1 84 ? -2.318 8.762 10.347 1.00 95.06 84 ASN A N 1
ATOM 653 C CA . ASN A 1 84 ? -2.276 9.675 11.495 1.00 95.06 84 ASN A CA 1
ATOM 654 C C . ASN A 1 84 ? -3.504 10.602 11.581 1.00 95.06 84 ASN A C 1
ATOM 656 O O . ASN A 1 84 ? -3.850 11.063 12.671 1.00 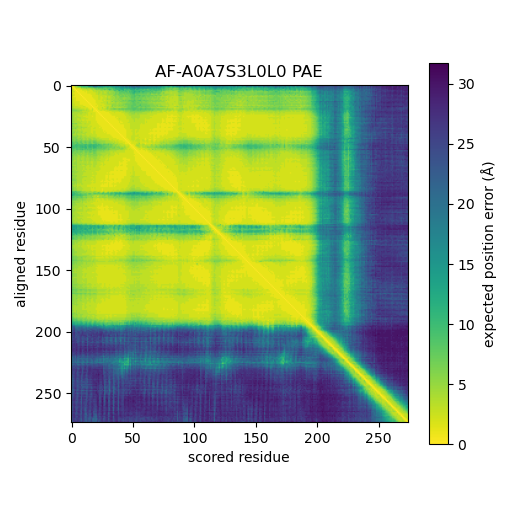95.06 84 ASN A O 1
ATOM 660 N N . SER A 1 85 ? -4.213 10.853 10.474 1.00 93.94 85 SER A N 1
ATOM 661 C CA . SER A 1 85 ? -5.448 11.657 10.479 1.00 93.94 85 SER A CA 1
ATOM 662 C C . SER A 1 85 ? -6.575 10.998 11.299 1.00 93.94 85 SER A C 1
ATOM 664 O O . SER A 1 85 ? -7.459 11.680 11.846 1.00 93.94 85 SER A O 1
ATOM 666 N N . LEU A 1 86 ? -6.502 9.674 11.493 1.00 93.19 86 LEU A N 1
ATOM 667 C CA . LEU A 1 86 ? -7.410 8.922 12.359 1.00 93.19 86 LEU A CA 1
ATOM 668 C C . LEU A 1 86 ? -7.251 9.331 13.834 1.00 93.19 86 LEU A C 1
ATOM 670 O O . LEU A 1 86 ? -8.241 9.383 14.570 1.00 93.19 86 LEU A O 1
ATOM 674 N N . GLY A 1 87 ? -6.062 9.780 14.243 1.00 91.12 87 GLY A N 1
ATOM 675 C CA . GLY A 1 87 ? -5.784 10.377 15.548 1.00 91.12 87 GLY A CA 1
ATOM 676 C C . GLY A 1 87 ? -4.435 9.938 16.112 1.00 91.12 87 GLY A C 1
ATOM 677 O O . GLY A 1 87 ? -3.534 9.550 15.379 1.00 91.12 87 GLY A O 1
ATOM 678 N N . VAL A 1 88 ? -4.316 9.945 17.441 1.00 86.06 88 VAL A N 1
ATOM 679 C CA . VAL A 1 88 ? -3.183 9.355 18.166 1.00 86.06 88 VAL A CA 1
ATOM 680 C C . VAL A 1 88 ? -3.697 8.437 19.275 1.00 86.06 88 VAL A C 1
ATOM 682 O O . VAL A 1 88 ? -4.678 8.745 19.953 1.00 86.06 88 VAL A O 1
ATOM 685 N N . GLY A 1 89 ? -3.039 7.296 19.481 1.00 86.06 89 GLY A N 1
ATOM 686 C CA . GLY A 1 89 ? -3.332 6.390 20.594 1.00 86.06 89 GLY A CA 1
ATOM 687 C C . GLY A 1 89 ? -4.304 5.255 20.260 1.00 86.06 89 GLY A C 1
ATOM 688 O O . GLY A 1 89 ? -4.172 4.588 19.242 1.00 86.06 89 GLY A O 1
ATOM 689 N N . LYS A 1 90 ? -5.218 4.938 21.185 1.00 87.31 90 LYS A N 1
ATOM 690 C CA . LYS A 1 90 ? -6.147 3.802 21.057 1.00 87.31 90 LYS A CA 1
ATOM 691 C C . LYS A 1 90 ? -7.494 4.302 20.532 1.00 87.31 90 LYS A C 1
ATOM 693 O O . LYS A 1 90 ? -8.064 5.215 21.126 1.00 87.31 90 LYS A O 1
ATOM 698 N N . ILE A 1 91 ? -8.018 3.680 19.476 1.00 91.12 91 ILE A N 1
ATOM 699 C CA . ILE A 1 91 ? -9.372 3.964 18.985 1.00 91.12 91 ILE A CA 1
ATOM 700 C C . ILE A 1 91 ? -10.374 3.488 20.042 1.00 91.12 91 ILE A C 1
ATOM 702 O O . ILE A 1 91 ? -10.400 2.309 20.396 1.00 91.12 91 ILE A O 1
ATOM 706 N N . LYS A 1 92 ? -11.157 4.425 20.587 1.00 91.81 92 LYS A N 1
ATOM 707 C CA . LYS A 1 92 ? -12.234 4.137 21.550 1.00 91.81 92 LYS A CA 1
ATOM 708 C C . LYS A 1 92 ? -13.571 3.873 20.860 1.00 91.81 92 LYS A C 1
ATOM 710 O O . LYS A 1 92 ? -14.391 3.141 21.397 1.00 91.81 92 LYS A O 1
ATOM 715 N N . ASP A 1 93 ? -13.771 4.481 19.696 1.00 92.50 93 ASP A N 1
ATOM 716 C CA . ASP A 1 93 ? -14.974 4.314 18.894 1.00 92.50 93 ASP A CA 1
ATOM 717 C C . ASP A 1 93 ? -14.966 2.939 18.213 1.00 92.50 93 ASP A C 1
ATOM 719 O O . ASP A 1 93 ? -14.105 2.641 17.383 1.00 92.50 93 ASP A O 1
ATOM 723 N N . SER A 1 94 ? -15.925 2.089 18.577 1.00 93.50 94 SER A N 1
ATOM 724 C CA . SER A 1 94 ? -16.076 0.756 17.997 1.00 93.50 94 SER A CA 1
ATOM 725 C C . SER A 1 94 ? -16.399 0.806 16.504 1.00 93.50 94 SER A C 1
ATOM 727 O O . SER A 1 94 ? -15.955 -0.078 15.772 1.00 93.50 94 SER A O 1
ATOM 729 N N . SER A 1 95 ? -17.109 1.841 16.039 1.00 93.69 95 SER A N 1
ATOM 730 C CA . SER A 1 95 ? -17.429 2.040 14.624 1.00 93.69 95 SER A CA 1
ATOM 731 C C . SER A 1 95 ? -16.155 2.271 13.819 1.00 93.69 95 SER A C 1
ATOM 733 O O . SER A 1 95 ? -15.862 1.513 12.895 1.00 93.69 95 SER A O 1
ATOM 735 N N . LEU A 1 96 ? -15.320 3.228 14.242 1.00 94.38 96 LEU A N 1
ATOM 736 C CA . LEU A 1 96 ? -14.016 3.462 13.622 1.00 94.38 96 LEU A CA 1
ATOM 737 C C . LEU A 1 96 ? -13.099 2.233 13.722 1.00 94.38 96 LEU A C 1
ATOM 739 O O . LEU A 1 96 ? -12.450 1.881 12.742 1.00 94.38 96 LEU A O 1
ATOM 743 N N . ALA A 1 97 ? -13.056 1.540 14.865 1.00 95.44 97 ALA A N 1
ATOM 744 C CA . ALA A 1 97 ? -12.222 0.345 15.021 1.00 95.44 97 ALA A CA 1
ATOM 745 C C . ALA A 1 97 ? -12.632 -0.789 14.063 1.00 95.44 97 ALA A C 1
ATOM 747 O O . ALA A 1 97 ? -11.769 -1.489 13.530 1.00 95.44 97 ALA A O 1
ATOM 748 N N . ASN A 1 98 ? -13.935 -0.978 13.839 1.00 95.94 98 ASN A N 1
ATOM 749 C CA . ASN A 1 98 ? -14.452 -1.939 12.863 1.00 95.94 98 ASN A CA 1
ATOM 750 C C . ASN A 1 98 ? -14.221 -1.464 11.425 1.00 95.94 98 ASN A C 1
ATOM 752 O O . ASN A 1 98 ? -13.863 -2.276 10.574 1.00 95.94 98 ASN A O 1
ATOM 756 N N . GLY A 1 99 ? -14.352 -0.161 11.169 1.00 96.56 99 GLY A N 1
ATOM 757 C CA . GLY A 1 99 ? -14.016 0.448 9.886 1.00 96.56 99 GLY A CA 1
ATOM 758 C C . GLY A 1 99 ? -12.559 0.198 9.504 1.00 96.56 99 GLY A C 1
ATOM 759 O O . GLY A 1 99 ? -12.293 -0.253 8.396 1.00 96.56 99 GLY A O 1
ATOM 760 N N . VAL A 1 100 ? -11.614 0.397 10.431 1.00 97.50 100 VAL A N 1
ATOM 761 C CA . VAL A 1 100 ? -10.184 0.141 10.178 1.00 97.50 100 VAL A CA 1
ATOM 762 C C . VAL A 1 100 ? -9.916 -1.343 9.922 1.00 97.50 100 VAL A C 1
ATOM 764 O O . VAL A 1 100 ? -9.123 -1.672 9.043 1.00 97.50 100 VAL A O 1
ATOM 767 N N . LEU A 1 101 ? -10.593 -2.255 10.630 1.00 97.69 101 LEU A N 1
ATOM 768 C CA . LEU A 1 101 ? -10.518 -3.681 10.300 1.00 97.69 101 LEU A CA 1
ATOM 769 C C . LEU A 1 101 ? -10.993 -3.935 8.861 1.00 97.69 101 LEU A C 1
ATOM 771 O O . LEU A 1 101 ? -10.300 -4.620 8.116 1.00 97.69 101 LEU A O 1
ATOM 775 N N . GLY A 1 102 ? -12.148 -3.390 8.468 1.00 98.06 102 GLY A N 1
ATOM 776 C CA . GLY A 1 102 ? -12.675 -3.512 7.104 1.00 98.06 102 GLY A CA 1
ATOM 777 C C . GLY A 1 102 ? -11.706 -2.968 6.054 1.00 98.06 102 GLY A C 1
ATOM 778 O O . GLY A 1 102 ? -11.399 -3.662 5.091 1.00 98.06 102 GLY A O 1
ATOM 779 N N . PHE A 1 103 ? -11.145 -1.785 6.305 1.00 98.31 103 PHE A N 1
ATOM 780 C CA . PHE A 1 103 ? -10.120 -1.153 5.477 1.00 98.31 103 PHE A CA 1
ATOM 781 C C . PHE A 1 103 ? -8.896 -2.057 5.281 1.00 98.31 103 PHE A C 1
ATOM 783 O O . PHE A 1 103 ? -8.466 -2.275 4.153 1.00 98.31 103 PHE A O 1
ATOM 790 N N . ILE A 1 104 ? -8.361 -2.644 6.359 1.00 98.56 104 ILE A N 1
ATOM 791 C CA . ILE A 1 104 ? -7.200 -3.543 6.271 1.00 98.56 104 ILE A CA 1
ATOM 792 C C . ILE A 1 104 ? -7.545 -4.805 5.480 1.00 98.56 104 ILE A C 1
ATOM 794 O O . ILE A 1 104 ? -6.776 -5.224 4.622 1.00 98.56 104 ILE A O 1
ATOM 798 N N . ARG A 1 105 ? -8.711 -5.406 5.727 1.00 98.50 105 ARG A N 1
ATOM 799 C CA . ARG A 1 105 ? -9.148 -6.606 5.000 1.00 98.50 105 ARG A CA 1
ATOM 800 C C . ARG A 1 105 ? -9.305 -6.346 3.505 1.00 98.50 105 ARG A C 1
ATOM 802 O O . ARG A 1 105 ? -8.938 -7.201 2.703 1.00 98.50 105 ARG A O 1
ATOM 809 N N . GLU A 1 106 ? -9.830 -5.184 3.143 1.00 98.44 106 GLU A N 1
ATOM 810 C CA . GLU A 1 106 ? -9.996 -4.769 1.753 1.00 98.44 106 GLU A CA 1
ATOM 811 C C . GLU A 1 106 ? -8.656 -4.414 1.090 1.00 98.44 106 GLU A C 1
ATOM 813 O O . GLU A 1 106 ? -8.445 -4.726 -0.080 1.00 98.44 106 GLU A O 1
ATOM 818 N N . GLY A 1 107 ? -7.712 -3.843 1.844 1.00 98.50 107 GLY A N 1
ATOM 819 C CA . GLY A 1 107 ? -6.338 -3.632 1.386 1.00 98.50 107 GLY A CA 1
ATOM 820 C C . GLY A 1 107 ? -5.588 -4.943 1.143 1.00 98.50 107 GLY A C 1
ATOM 821 O O . GLY A 1 107 ? -4.915 -5.072 0.128 1.00 98.50 107 GLY A O 1
ATOM 822 N N . ILE A 1 108 ? -5.760 -5.946 2.017 1.00 98.56 108 ILE A N 1
ATOM 823 C CA . ILE A 1 108 ? -5.230 -7.3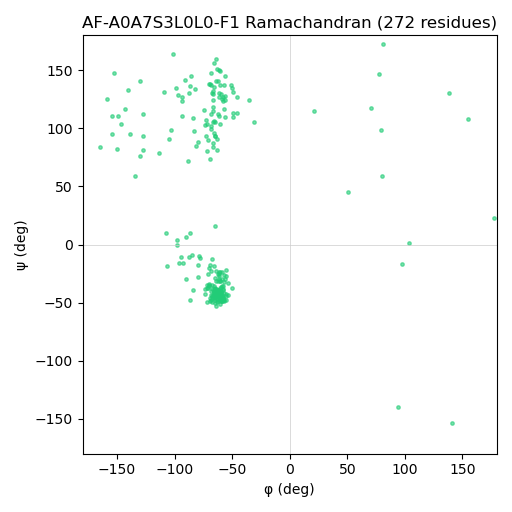03 1.794 1.00 98.56 108 ILE A CA 1
ATOM 824 C C . ILE A 1 108 ? -5.860 -7.892 0.531 1.00 98.56 108 ILE A C 1
ATOM 826 O O . ILE A 1 108 ? -5.152 -8.382 -0.337 1.00 98.56 108 ILE A O 1
ATOM 830 N N . ARG A 1 109 ? -7.188 -7.809 0.378 1.00 97.94 109 ARG A N 1
ATOM 831 C CA . ARG A 1 109 ? -7.863 -8.309 -0.829 1.00 97.94 109 ARG A CA 1
ATOM 832 C C . ARG A 1 109 ? -7.291 -7.675 -2.104 1.00 97.94 109 ARG A C 1
ATOM 834 O O . ARG A 1 109 ? -7.099 -8.386 -3.081 1.00 97.94 109 ARG A O 1
ATOM 841 N N . PHE A 1 110 ? -7.026 -6.368 -2.086 1.00 97.62 110 PHE A N 1
ATOM 842 C CA . PHE A 1 110 ? -6.438 -5.642 -3.212 1.00 97.62 110 PHE A CA 1
ATOM 843 C C . PHE A 1 110 ? -4.986 -6.045 -3.491 1.00 97.62 110 PHE A C 1
ATOM 845 O O . PHE A 1 110 ? -4.673 -6.387 -4.627 1.00 97.62 110 PHE A O 1
ATOM 852 N N . ALA A 1 111 ? -4.125 -6.082 -2.470 1.00 98.00 111 ALA A N 1
ATOM 853 C CA . ALA A 1 111 ? -2.706 -6.415 -2.627 1.00 98.00 111 ALA A CA 1
ATOM 854 C C . ALA A 1 111 ? -2.470 -7.811 -3.233 1.00 98.00 111 ALA A C 1
ATOM 856 O O . ALA A 1 111 ? -1.485 -8.027 -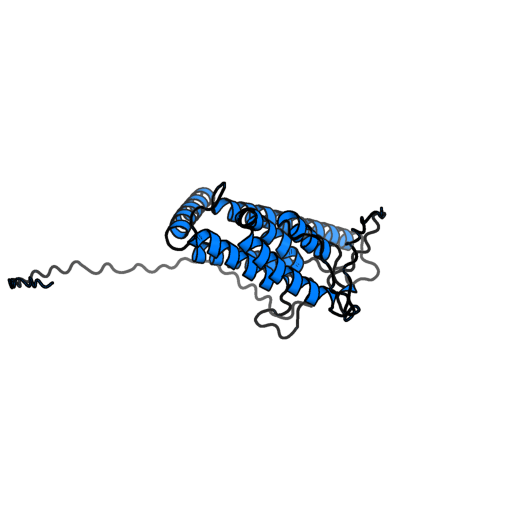3.928 1.00 98.00 111 ALA A O 1
ATOM 857 N N . PHE A 1 112 ? -3.393 -8.743 -2.988 1.00 97.69 112 PHE A N 1
ATOM 858 C CA . PHE A 1 112 ? -3.357 -10.111 -3.510 1.00 97.69 112 PHE A CA 1
ATOM 859 C C . PHE A 1 112 ? -4.223 -10.319 -4.766 1.00 97.69 112 PHE A C 1
ATOM 861 O O . PHE A 1 112 ? -4.376 -11.443 -5.239 1.00 97.69 112 PHE A O 1
ATOM 868 N N . SER A 1 113 ? -4.848 -9.266 -5.298 1.00 95.62 113 SER A N 1
ATOM 869 C CA . SER A 1 113 ? -5.700 -9.383 -6.484 1.00 95.62 113 SER A CA 1
ATOM 870 C C . SER A 1 113 ? -4.880 -9.363 -7.773 1.00 95.62 113 SER A C 1
ATOM 872 O O . SER A 1 113 ? -4.036 -8.491 -7.954 1.00 95.62 113 SER A O 1
ATOM 874 N N . ARG A 1 114 ? -5.183 -10.294 -8.686 1.00 92.00 114 ARG A N 1
ATOM 875 C CA . ARG A 1 114 ? -4.581 -10.376 -10.031 1.00 92.00 114 ARG A CA 1
ATOM 876 C C . ARG A 1 114 ? -5.424 -9.705 -11.115 1.00 92.00 114 ARG A C 1
ATOM 878 O O . ARG A 1 114 ? -4.932 -9.436 -12.198 1.00 92.00 114 ARG A O 1
ATOM 885 N N . ASN A 1 115 ? -6.692 -9.426 -10.821 1.00 86.25 115 ASN A N 1
ATOM 886 C CA . ASN A 1 115 ? -7.612 -8.858 -11.799 1.00 86.25 115 ASN A CA 1
ATOM 887 C C . ASN A 1 115 ? -7.604 -7.338 -11.677 1.00 86.25 115 ASN A C 1
ATOM 889 O O . ASN A 1 115 ? -7.826 -6.791 -10.589 1.00 86.25 115 ASN A O 1
ATOM 893 N N . GLU A 1 116 ? -7.382 -6.662 -12.790 1.00 79.94 116 GLU A N 1
ATOM 894 C CA . GLU A 1 116 ? -7.685 -5.249 -12.930 1.00 79.94 116 GLU A CA 1
ATOM 895 C C . GLU A 1 116 ? -9.109 -5.083 -13.467 1.00 79.94 116 GLU A C 1
ATOM 897 O O . GLU A 1 116 ? -9.596 -5.888 -14.261 1.00 79.94 116 GLU A O 1
ATOM 902 N N . VAL A 1 117 ? -9.831 -4.081 -12.967 1.00 79.31 117 VAL A N 1
ATOM 903 C CA . VAL A 1 117 ? -11.212 -3.850 -13.396 1.00 79.31 117 VAL A CA 1
ATOM 904 C C . VAL A 1 117 ? -11.181 -3.299 -14.819 1.00 79.31 117 VAL A C 1
ATOM 906 O O . VAL A 1 117 ? -10.912 -2.123 -15.013 1.00 79.31 117 VAL A O 1
ATOM 909 N N . GLY A 1 118 ? -11.494 -4.147 -15.799 1.00 82.56 118 GLY A N 1
ATOM 910 C CA . GLY A 1 118 ? -11.555 -3.757 -17.211 1.00 82.56 118 GLY A CA 1
ATOM 911 C C . GLY A 1 118 ? -10.366 -4.202 -18.062 1.00 82.56 118 GLY A C 1
ATOM 912 O O . GLY A 1 118 ? -10.378 -3.917 -19.255 1.00 82.56 118 GLY A O 1
ATOM 913 N N . SER A 1 119 ? -9.398 -4.924 -17.488 1.00 84.62 119 SER A N 1
ATOM 914 C CA . SER A 1 119 ? -8.385 -5.649 -18.261 1.00 84.62 119 SER A CA 1
ATOM 915 C C . SER A 1 119 ? -8.771 -7.122 -18.386 1.00 84.62 119 SER A C 1
ATOM 917 O O . SER A 1 119 ? -9.155 -7.753 -17.396 1.00 84.62 119 SER A O 1
ATOM 919 N N . ASP A 1 120 ? -8.655 -7.664 -19.598 1.00 85.56 120 ASP A N 1
ATOM 920 C CA . ASP A 1 120 ? -8.787 -9.102 -19.853 1.00 85.56 120 ASP A CA 1
ATOM 921 C C . ASP A 1 120 ? -7.498 -9.864 -19.488 1.00 85.56 120 ASP A C 1
ATOM 923 O O . ASP A 1 120 ? -7.530 -11.082 -19.295 1.00 85.56 120 ASP A O 1
ATOM 927 N N . GLU A 1 121 ? -6.368 -9.159 -19.358 1.00 87.62 121 GLU A N 1
ATOM 928 C CA . GLU A 1 121 ? -5.079 -9.752 -19.015 1.00 87.62 121 GLU A CA 1
ATOM 929 C C . GLU A 1 121 ? -4.844 -9.705 -17.497 1.00 87.62 121 GLU A C 1
ATOM 931 O O . GLU A 1 121 ? -4.891 -8.630 -16.887 1.00 87.62 121 GLU A O 1
ATOM 936 N N . PRO A 1 122 ? -4.604 -10.860 -16.847 1.00 87.12 122 PRO A N 1
ATOM 937 C CA . PRO A 1 122 ? -4.301 -10.887 -15.427 1.00 87.12 122 PRO A CA 1
ATOM 938 C C . PRO A 1 122 ? -2.929 -10.260 -15.174 1.00 87.12 122 PRO A C 1
ATOM 940 O O . PRO A 1 122 ? -1.953 -10.573 -15.854 1.00 87.12 122 PRO A O 1
ATOM 943 N N . LEU A 1 123 ? -2.841 -9.439 -14.130 1.00 89.50 123 LEU A N 1
ATOM 944 C CA . LEU A 1 123 ? -1.568 -8.922 -13.645 1.00 89.50 123 LEU A CA 1
ATOM 945 C C . LEU A 1 123 ? -0.659 -10.073 -13.205 1.00 89.50 123 LEU A C 1
ATOM 947 O O . LEU A 1 123 ? -1.119 -11.101 -12.679 1.00 89.50 123 LEU A O 1
ATOM 951 N N . PHE A 1 124 ? 0.647 -9.857 -13.357 1.00 91.62 124 PHE A N 1
ATOM 952 C CA . PHE A 1 124 ? 1.657 -10.768 -12.839 1.00 91.62 124 PHE A CA 1
ATOM 953 C C . PHE A 1 124 ? 1.485 -10.988 -11.336 1.00 91.62 124 PHE A C 1
ATOM 955 O O . PHE A 1 124 ? 1.106 -10.088 -10.574 1.00 91.62 124 PHE A O 1
ATOM 962 N N . LEU A 1 125 ? 1.773 -12.216 -10.907 1.00 94.12 125 LEU A N 1
ATOM 963 C CA . LEU A 1 125 ? 1.768 -12.567 -9.499 1.00 94.12 125 LEU A CA 1
ATOM 964 C C . LEU A 1 125 ? 2.763 -11.663 -8.758 1.00 94.12 125 LEU A C 1
ATOM 966 O O . LEU A 1 125 ? 3.917 -11.544 -9.151 1.00 94.12 125 LEU A O 1
ATOM 970 N N . GLY A 1 126 ? 2.304 -10.999 -7.701 1.00 94.06 126 GLY A N 1
ATOM 971 C CA . GLY A 1 126 ? 3.145 -10.103 -6.907 1.00 94.06 126 GLY A CA 1
ATOM 972 C C . GLY A 1 126 ? 3.041 -8.615 -7.249 1.00 94.06 126 GLY A C 1
ATOM 973 O O . GLY A 1 126 ? 3.348 -7.798 -6.387 1.00 94.06 126 GLY A O 1
ATOM 974 N N . ALA A 1 127 ? 2.490 -8.237 -8.411 1.00 95.25 127 ALA A N 1
ATOM 975 C CA . ALA A 1 127 ? 2.473 -6.844 -8.887 1.00 95.25 127 ALA A CA 1
ATOM 976 C C . ALA A 1 127 ? 1.951 -5.822 -7.848 1.00 95.25 127 ALA A C 1
ATOM 978 O O . ALA A 1 127 ? 2.487 -4.720 -7.708 1.00 95.25 127 ALA A O 1
ATOM 979 N N . ARG A 1 128 ? 0.934 -6.209 -7.063 1.00 97.25 128 ARG A N 1
ATOM 980 C CA . ARG A 1 128 ? 0.299 -5.367 -6.033 1.00 97.25 128 ARG A CA 1
ATOM 981 C C . ARG A 1 128 ? 0.795 -5.615 -4.601 1.00 97.25 128 ARG A C 1
ATOM 983 O O . ARG A 1 128 ? 0.345 -4.924 -3.685 1.00 97.25 128 ARG A O 1
ATOM 990 N N . LEU A 1 129 ? 1.725 -6.543 -4.365 1.00 98.06 129 LEU A N 1
ATOM 991 C CA . LEU A 1 129 ? 2.253 -6.819 -3.021 1.00 98.06 129 LEU A CA 1
ATOM 992 C C . LEU A 1 129 ? 2.948 -5.618 -2.352 1.00 98.06 129 LEU A C 1
ATOM 994 O O . LEU A 1 129 ? 2.778 -5.477 -1.134 1.00 98.06 129 LEU A O 1
ATOM 998 N N . PRO A 1 130 ? 3.606 -4.679 -3.067 1.00 98.25 130 PRO A N 1
ATOM 999 C CA . PRO A 1 130 ? 4.152 -3.476 -2.438 1.00 98.25 130 PRO A CA 1
ATOM 1000 C C . PRO A 1 130 ? 3.089 -2.627 -1.725 1.00 98.25 130 PRO A C 1
ATOM 1002 O O . PRO A 1 130 ? 3.400 -1.958 -0.737 1.00 98.25 130 PRO A O 1
ATOM 1005 N N . PHE A 1 131 ? 1.808 -2.729 -2.112 1.00 98.62 131 PHE A N 1
ATOM 1006 C CA . PHE A 1 131 ? 0.694 -2.075 -1.413 1.00 98.62 131 PHE A CA 1
ATOM 1007 C C . PHE A 1 131 ? 0.607 -2.477 0.072 1.00 98.62 131 PHE A C 1
ATOM 1009 O O . PHE A 1 131 ? 0.142 -1.701 0.914 1.00 98.62 131 PHE A O 1
ATOM 1016 N N . LEU A 1 132 ? 1.109 -3.661 0.448 1.00 98.69 132 LEU A N 1
ATOM 1017 C CA . LEU A 1 132 ? 1.193 -4.092 1.846 1.00 98.69 132 LEU A CA 1
ATOM 1018 C C . LEU A 1 132 ? 2.088 -3.172 2.693 1.00 98.69 132 LEU A C 1
ATOM 1020 O O . LEU A 1 132 ? 1.803 -2.978 3.880 1.00 98.69 132 LEU A O 1
ATOM 1024 N N . ARG A 1 133 ? 3.115 -2.535 2.108 1.00 98.50 133 ARG A N 1
ATOM 1025 C CA . ARG A 1 133 ? 3.950 -1.537 2.804 1.00 98.50 133 ARG A CA 1
ATOM 1026 C C . ARG A 1 133 ? 3.120 -0.322 3.213 1.00 98.50 133 ARG A C 1
ATOM 1028 O O . ARG A 1 133 ? 3.221 0.124 4.361 1.00 98.50 133 ARG A O 1
ATOM 1035 N N . LEU A 1 134 ? 2.228 0.141 2.337 1.00 98.62 134 LEU A N 1
ATOM 1036 C CA . LEU A 1 134 ? 1.275 1.219 2.624 1.00 98.62 134 LEU A CA 1
ATOM 1037 C C . LEU A 1 134 ? 0.286 0.775 3.710 1.00 98.62 134 LEU A C 1
ATOM 1039 O O . LEU A 1 134 ? 0.125 1.419 4.753 1.00 98.62 134 LEU A O 1
ATOM 1043 N N . LEU A 1 135 ? -0.313 -0.400 3.527 1.00 98.44 135 LEU A N 1
ATOM 1044 C CA . LEU A 1 135 ? -1.306 -0.941 4.448 1.00 98.44 135 LEU A CA 1
ATOM 1045 C C . LEU A 1 135 ? -0.752 -1.158 5.865 1.00 98.44 135 LEU A C 1
ATOM 1047 O O . LEU A 1 135 ? -1.468 -0.976 6.856 1.00 98.44 135 LEU A O 1
ATOM 1051 N N . SER A 1 136 ? 0.541 -1.478 5.983 1.00 98.25 136 SER A N 1
ATOM 1052 C CA . SER A 1 136 ? 1.221 -1.676 7.266 1.00 98.25 136 SER A CA 1
ATOM 1053 C C . SER A 1 136 ? 1.110 -0.459 8.196 1.00 98.25 136 SER A C 1
ATOM 1055 O O . SER A 1 136 ? 1.018 -0.621 9.417 1.00 98.25 136 SER A O 1
ATOM 1057 N N . LYS A 1 137 ? 1.010 0.764 7.647 1.00 97.88 137 LYS A N 1
ATOM 1058 C CA . LYS A 1 137 ? 0.864 1.995 8.443 1.00 97.88 137 LYS A CA 1
ATOM 1059 C C . LYS A 1 137 ? -0.468 2.050 9.201 1.00 97.88 137 LYS A C 1
ATOM 1061 O O . LYS A 1 137 ? -0.577 2.800 10.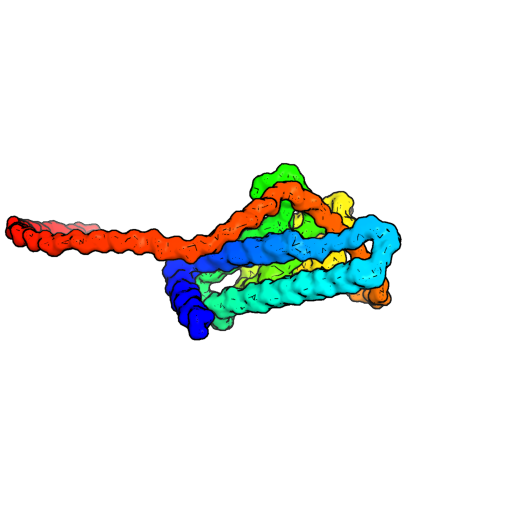173 1.00 97.88 137 LYS A O 1
ATOM 1066 N N . TYR A 1 138 ? -1.466 1.254 8.807 1.00 97.94 138 TYR A N 1
ATOM 1067 C CA . TYR A 1 138 ? -2.764 1.165 9.483 1.00 97.94 138 TYR A CA 1
ATOM 1068 C C . TYR A 1 138 ? -2.831 0.049 10.538 1.00 97.94 138 TYR A C 1
ATOM 1070 O O . TYR A 1 138 ? -3.684 0.098 11.425 1.00 97.94 138 TYR A O 1
ATOM 1078 N N . LEU A 1 139 ? -1.906 -0.920 10.536 1.00 97.19 139 LEU A N 1
ATOM 1079 C CA . LEU A 1 139 ? -1.906 -2.033 11.502 1.00 97.19 139 LEU A CA 1
ATOM 1080 C C . LEU A 1 139 ? -1.730 -1.575 12.959 1.00 97.19 139 LEU A C 1
ATOM 1082 O O . LEU A 1 139 ? -2.213 -2.224 13.893 1.00 97.19 139 LEU A O 1
ATOM 1086 N N . VAL A 1 140 ? -1.097 -0.416 13.171 1.00 95.56 140 VAL A N 1
ATOM 1087 C CA . VAL A 1 140 ? -0.916 0.192 14.500 1.00 95.56 140 VAL A CA 1
ATOM 1088 C C . VAL A 1 140 ? -2.240 0.396 15.249 1.00 95.56 140 VAL A C 1
ATOM 1090 O O . VAL A 1 140 ? -2.260 0.356 16.484 1.00 95.56 140 VAL A O 1
ATOM 1093 N N . TRP A 1 141 ? -3.340 0.556 14.510 1.00 96.06 141 TRP A N 1
ATOM 1094 C CA . TRP A 1 141 ? -4.679 0.807 15.032 1.00 96.06 141 TRP A CA 1
ATOM 1095 C C . TRP A 1 141 ? -5.389 -0.448 15.540 1.00 96.06 141 TRP A C 1
ATOM 1097 O O . TRP A 1 141 ? -6.189 -0.363 16.473 1.00 96.06 141 TRP A O 1
ATOM 1107 N N . VAL A 1 142 ? -5.059 -1.616 14.985 1.00 95.75 142 VAL A N 1
ATOM 1108 C CA . VAL A 1 142 ? -5.725 -2.894 15.290 1.00 95.75 142 VAL A CA 1
ATOM 1109 C C . VAL A 1 142 ? -4.869 -3.831 16.142 1.00 95.75 142 VAL A C 1
ATOM 1111 O O . VAL A 1 142 ? -5.413 -4.694 16.825 1.00 95.75 142 VAL A O 1
ATOM 1114 N N . ARG A 1 143 ? -3.545 -3.619 16.217 1.00 93.56 143 ARG A N 1
ATOM 1115 C CA . ARG A 1 143 ? -2.597 -4.513 16.921 1.00 93.56 143 ARG A CA 1
ATOM 1116 C C . ARG A 1 143 ? -2.890 -4.796 18.396 1.00 93.56 143 ARG A C 1
ATOM 1118 O O . ARG A 1 143 ? -2.412 -5.785 18.938 1.00 93.56 143 ARG A O 1
ATOM 1125 N N . LYS A 1 144 ? -3.654 -3.934 19.076 1.00 92.94 144 LYS A N 1
ATOM 1126 C CA . LYS A 1 144 ? -4.044 -4.129 20.488 1.00 92.94 144 LYS A CA 1
ATOM 1127 C C . LYS A 1 144 ? -5.321 -4.958 20.655 1.00 92.94 144 LYS A C 1
ATOM 1129 O O . LYS A 1 144 ? -5.665 -5.308 21.781 1.00 92.94 144 LYS A O 1
ATOM 1134 N N . ASN A 1 145 ? -6.045 -5.227 19.573 1.00 95.19 145 ASN A N 1
ATOM 1135 C CA . ASN A 1 145 ? -7.274 -6.003 19.586 1.00 95.19 145 ASN A CA 1
ATOM 1136 C C . ASN A 1 145 ? -6.987 -7.410 19.053 1.00 95.19 145 ASN A C 1
ATOM 1138 O O . ASN A 1 145 ? -6.942 -7.630 17.845 1.00 95.19 145 ASN A O 1
ATOM 1142 N N . LYS A 1 146 ? -6.806 -8.365 19.975 1.00 96.44 146 LYS A N 1
ATOM 1143 C CA . LYS A 1 146 ? -6.446 -9.751 19.644 1.00 96.44 146 LYS A CA 1
ATOM 1144 C C . LYS A 1 146 ? -7.416 -10.376 18.638 1.00 96.44 146 LYS A C 1
ATOM 1146 O O . LYS A 1 146 ? -6.969 -10.945 17.656 1.00 96.44 146 LYS A O 1
ATOM 1151 N N . ARG A 1 147 ? -8.726 -10.167 18.814 1.00 97.19 147 ARG A N 1
ATOM 1152 C CA . ARG A 1 147 ? -9.750 -10.682 17.892 1.00 97.19 147 ARG A CA 1
ATOM 1153 C C . ARG A 1 147 ? -9.575 -10.138 16.473 1.00 97.19 147 ARG A C 1
ATOM 1155 O O . ARG A 1 147 ? -9.702 -10.892 15.519 1.00 97.19 147 ARG A O 1
ATOM 1162 N N . GLN A 1 148 ? -9.301 -8.842 16.324 1.00 96.88 148 GLN A N 1
ATOM 1163 C CA . GLN A 1 148 ? -9.082 -8.240 15.003 1.00 96.88 148 GLN A CA 1
ATOM 1164 C C . GLN A 1 148 ? -7.788 -8.744 14.361 1.00 96.88 148 GLN A C 1
ATOM 1166 O O . GLN A 1 148 ? -7.783 -9.041 13.172 1.00 96.88 148 GLN A O 1
ATOM 1171 N N . ILE A 1 149 ? -6.720 -8.893 15.148 1.00 97.56 149 ILE A N 1
ATOM 1172 C CA . ILE A 1 149 ? -5.461 -9.474 14.670 1.00 97.56 149 ILE A CA 1
ATOM 1173 C C . ILE A 1 149 ? -5.624 -10.933 14.261 1.00 97.56 149 ILE A C 1
ATOM 1175 O O . ILE A 1 149 ? -5.076 -11.318 13.239 1.00 97.56 149 ILE A O 1
ATOM 1179 N N . ASP A 1 150 ? -6.401 -11.731 14.990 1.00 97.69 150 ASP A N 1
ATOM 1180 C CA . ASP A 1 150 ? -6.655 -13.125 14.617 1.00 97.69 150 ASP A CA 1
ATOM 1181 C C . ASP A 1 150 ? -7.433 -13.213 13.289 1.00 97.69 150 ASP A C 1
ATOM 1183 O O . ASP A 1 150 ? -7.098 -14.038 12.442 1.00 97.69 150 ASP A O 1
ATOM 1187 N N . ILE A 1 151 ? -8.397 -12.310 13.054 1.00 98.06 151 ILE A N 1
ATOM 1188 C CA . ILE A 1 151 ? -9.106 -12.195 11.764 1.00 98.06 151 ILE A CA 1
ATOM 1189 C C . ILE A 1 151 ? -8.139 -11.807 10.637 1.00 98.06 151 ILE A C 1
ATOM 1191 O O . ILE A 1 151 ? -8.161 -12.422 9.573 1.00 98.06 151 ILE A O 1
ATOM 1195 N N . ILE A 1 152 ? -7.289 -10.800 10.865 1.00 98.38 152 ILE A N 1
ATOM 1196 C CA . ILE A 1 152 ? -6.293 -10.352 9.880 1.00 98.38 152 ILE A CA 1
ATOM 1197 C C . ILE A 1 152 ? -5.296 -11.472 9.583 1.00 98.38 152 ILE A C 1
ATOM 1199 O O . ILE A 1 152 ? -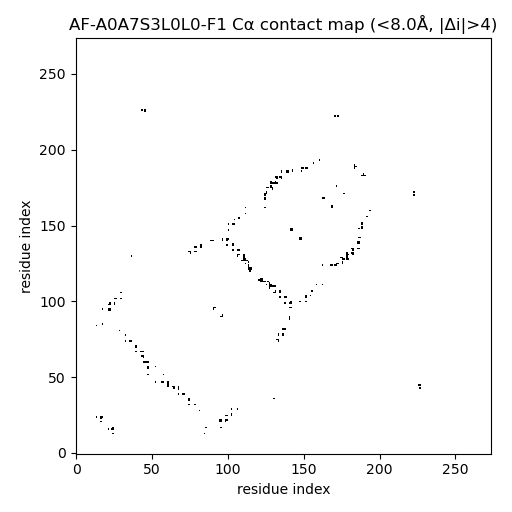5.019 -11.726 8.419 1.00 98.38 152 ILE A O 1
ATOM 1203 N N . ARG A 1 153 ? -4.799 -12.171 10.611 1.00 98.00 153 ARG A N 1
ATOM 1204 C CA . ARG A 1 153 ? -3.874 -13.301 10.468 1.00 98.00 153 ARG A CA 1
ATOM 1205 C C . ARG A 1 153 ? -4.491 -14.409 9.626 1.00 98.00 153 ARG A C 1
ATOM 1207 O O . ARG A 1 153 ? -3.837 -14.869 8.704 1.00 98.00 153 ARG A O 1
ATOM 1214 N N . ALA A 1 154 ? -5.726 -14.816 9.920 1.00 97.50 154 ALA A N 1
ATOM 1215 C CA . ALA A 1 154 ? -6.399 -15.872 9.167 1.00 97.50 154 ALA A CA 1
ATOM 1216 C C . ALA A 1 154 ? -6.551 -15.499 7.684 1.00 97.50 154 ALA A C 1
ATOM 1218 O O . ALA A 1 154 ? -6.164 -16.273 6.815 1.00 97.50 154 ALA A O 1
ATOM 1219 N N . GLN A 1 155 ? -7.040 -14.287 7.396 1.00 98.06 155 GLN A N 1
ATOM 1220 C CA . GLN A 1 155 ? -7.213 -13.825 6.017 1.00 98.06 155 GLN A CA 1
ATOM 1221 C C . GLN A 1 155 ? -5.872 -13.654 5.286 1.00 98.06 155 GLN A C 1
ATOM 1223 O O . GLN A 1 155 ? -5.765 -14.005 4.116 1.00 98.06 155 GLN A O 1
ATOM 1228 N N . PHE A 1 156 ? -4.854 -13.109 5.956 1.00 98.31 156 PHE A N 1
ATOM 1229 C CA . PHE A 1 156 ? -3.532 -12.915 5.364 1.00 98.31 156 PHE A CA 1
ATOM 1230 C C . PHE A 1 156 ? -2.834 -14.251 5.097 1.00 98.31 156 PHE A C 1
ATOM 1232 O O . PHE A 1 156 ? -2.311 -14.439 4.010 1.00 98.31 156 PHE A O 1
ATOM 1239 N N . ASN A 1 157 ? -2.885 -15.196 6.044 1.00 97.69 157 ASN A N 1
ATOM 1240 C CA . ASN A 1 157 ? -2.340 -16.542 5.858 1.00 97.69 157 ASN A CA 1
ATOM 1241 C C . ASN A 1 157 ? -2.995 -17.249 4.671 1.00 97.69 157 ASN A C 1
ATOM 1243 O O . ASN A 1 157 ? -2.277 -17.819 3.868 1.00 97.69 157 ASN A O 1
ATOM 1247 N N . GLN A 1 158 ? -4.323 -17.167 4.543 1.00 97.38 158 GLN A N 1
ATOM 1248 C CA . GLN A 1 158 ? -5.033 -17.740 3.399 1.00 97.38 158 GLN A CA 1
ATOM 1249 C C . GLN A 1 158 ? -4.521 -17.158 2.073 1.00 97.38 158 GLN A C 1
ATOM 1251 O O . GLN A 1 158 ? -4.241 -17.901 1.144 1.00 97.38 158 GLN A O 1
ATOM 1256 N N . LYS A 1 159 ? -4.381 -15.831 1.980 1.00 97.94 159 LYS A N 1
ATOM 1257 C CA . LYS A 1 159 ? -3.917 -15.177 0.748 1.00 97.94 159 LYS A CA 1
ATOM 1258 C C . LYS A 1 159 ? -2.447 -15.422 0.434 1.00 97.94 159 LYS A C 1
ATOM 1260 O O . LYS A 1 159 ? -2.088 -15.567 -0.727 1.00 97.94 159 LYS A O 1
ATOM 1265 N N . GLU A 1 160 ? -1.606 -15.489 1.454 1.00 97.69 160 GLU A N 1
ATOM 1266 C CA . GLU A 1 160 ? -0.204 -15.853 1.288 1.00 97.69 160 GLU A CA 1
ATOM 1267 C C . GLU A 1 160 ? -0.030 -17.311 0.867 1.00 97.69 160 GLU A C 1
ATOM 1269 O O . GLU A 1 160 ? 0.815 -17.581 0.024 1.00 97.69 160 GLU A O 1
ATOM 1274 N N . ASP A 1 161 ? -0.839 -18.224 1.399 1.00 97.06 161 ASP A N 1
ATOM 1275 C CA . ASP A 1 161 ? -0.850 -19.629 0.992 1.00 97.06 161 ASP A CA 1
ATOM 1276 C C . ASP A 1 161 ? -1.272 -19.797 -0.475 1.00 97.06 161 ASP A C 1
ATOM 1278 O O . ASP A 1 161 ? -0.583 -20.475 -1.235 1.00 97.06 161 ASP A O 1
ATOM 1282 N N . GLU A 1 162 ? -2.327 -19.086 -0.901 1.00 96.31 162 GLU A N 1
ATOM 1283 C CA . GLU A 1 162 ? -2.757 -19.030 -2.307 1.00 96.31 162 GLU A CA 1
ATOM 1284 C C . GLU A 1 162 ? -1.616 -18.571 -3.235 1.00 96.31 162 GLU A C 1
ATOM 1286 O O . GLU A 1 162 ? -1.403 -19.174 -4.282 1.00 96.31 162 GLU A O 1
ATOM 1291 N N . VAL A 1 163 ? -0.867 -17.527 -2.854 1.00 96.19 163 VAL A N 1
ATOM 1292 C CA . VAL A 1 163 ? 0.240 -16.993 -3.668 1.00 96.19 163 VAL A CA 1
ATOM 1293 C C . VAL A 1 163 ? 1.468 -17.896 -3.645 1.00 96.19 163 VAL A C 1
ATOM 1295 O O . VAL A 1 163 ? 2.070 -18.111 -4.688 1.00 96.19 163 VAL A O 1
ATOM 1298 N N . ARG A 1 164 ? 1.850 -18.437 -2.484 1.00 96.12 164 ARG A N 1
ATOM 1299 C CA . ARG A 1 164 ? 3.031 -19.309 -2.351 1.00 96.12 164 ARG A CA 1
ATOM 1300 C C . ARG A 1 164 ? 2.844 -20.678 -2.997 1.00 96.12 164 ARG A C 1
ATOM 1302 O O . ARG A 1 164 ? 3.834 -21.305 -3.359 1.00 96.12 164 ARG A O 1
ATOM 1309 N N . SER A 1 165 ? 1.599 -21.130 -3.117 1.00 95.94 165 SER A N 1
ATOM 1310 C CA . SER A 1 165 ? 1.241 -22.371 -3.810 1.00 95.94 165 SER A CA 1
ATOM 1311 C C . SER A 1 165 ? 1.081 -22.189 -5.322 1.00 95.94 165 SER A C 1
ATOM 1313 O O . SER A 1 165 ? 0.907 -23.176 -6.037 1.00 95.94 165 SER A O 1
ATOM 1315 N N . ASP A 1 166 ? 1.100 -20.949 -5.818 1.00 96.50 166 ASP A N 1
ATOM 1316 C CA . ASP A 1 166 ? 1.011 -20.664 -7.246 1.00 96.50 166 ASP A CA 1
ATOM 1317 C C . ASP A 1 166 ? 2.294 -21.123 -7.960 1.00 96.50 166 ASP A C 1
ATOM 1319 O O . ASP A 1 166 ? 3.408 -20.933 -7.472 1.00 96.50 166 ASP A O 1
ATOM 1323 N N . HIS A 1 167 ? 2.136 -21.734 -9.133 1.00 96.38 167 HIS A N 1
ATOM 1324 C CA . HIS A 1 167 ? 3.250 -22.199 -9.956 1.00 96.38 167 HIS A CA 1
ATOM 1325 C C . HIS A 1 167 ? 4.199 -21.082 -10.412 1.00 96.38 167 HIS A C 1
ATOM 1327 O O . HIS A 1 167 ? 5.360 -21.377 -10.672 1.00 96.38 167 HIS A O 1
ATOM 1333 N N . ASP A 1 168 ? 3.722 -19.834 -10.468 1.00 95.62 168 ASP A N 1
ATOM 1334 C CA . ASP A 1 168 ? 4.514 -18.658 -10.841 1.00 95.62 168 ASP A CA 1
ATOM 1335 C C . ASP A 1 168 ? 5.182 -17.985 -9.626 1.00 95.62 168 ASP A C 1
ATOM 1337 O O . ASP A 1 168 ? 5.744 -16.894 -9.744 1.00 95.62 168 ASP A O 1
ATOM 1341 N N . PHE A 1 169 ? 5.108 -18.577 -8.426 1.00 96.62 169 PHE A N 1
ATOM 1342 C CA . PHE A 1 169 ? 5.654 -17.952 -7.216 1.00 96.62 169 PHE A CA 1
ATOM 1343 C C . PHE A 1 169 ? 7.170 -17.713 -7.291 1.00 96.62 169 PHE A C 1
ATOM 1345 O O . PHE A 1 169 ? 7.678 -16.769 -6.690 1.00 96.62 169 PHE A O 1
ATOM 1352 N N . ASP A 1 170 ? 7.896 -18.518 -8.066 1.00 96.56 170 ASP A N 1
ATOM 1353 C CA . ASP A 1 170 ? 9.331 -18.352 -8.317 1.00 96.56 170 ASP A CA 1
ATOM 1354 C C . ASP A 1 170 ? 9.677 -17.099 -9.145 1.00 96.56 170 ASP A C 1
ATOM 1356 O O . ASP A 1 170 ? 10.847 -16.712 -9.227 1.00 96.56 170 ASP A O 1
ATOM 1360 N N . GLN A 1 171 ? 8.673 -16.460 -9.751 1.00 94.62 171 GLN A N 1
ATOM 1361 C CA . GLN A 1 171 ? 8.803 -15.209 -10.499 1.00 94.62 171 GLN A CA 1
ATOM 1362 C C . GLN A 1 171 ? 8.506 -13.971 -9.643 1.00 94.62 171 GLN A C 1
ATOM 1364 O O . GLN A 1 171 ? 8.792 -12.856 -10.079 1.00 94.62 171 GLN A O 1
ATOM 1369 N N . VAL A 1 172 ? 7.960 -14.141 -8.433 1.00 96.00 172 VAL A N 1
ATOM 1370 C CA . VAL A 1 172 ? 7.682 -13.024 -7.520 1.00 96.00 172 VAL A CA 1
ATOM 1371 C C . VAL A 1 172 ? 8.996 -12.381 -7.081 1.00 96.00 172 VAL A C 1
ATOM 1373 O O . VAL A 1 172 ? 9.958 -13.065 -6.732 1.00 96.00 172 VAL A O 1
ATOM 1376 N N . LEU A 1 173 ? 9.038 -11.048 -7.088 1.00 95.12 173 LEU A N 1
ATOM 1377 C CA . LEU A 1 173 ? 10.238 -10.306 -6.721 1.00 95.12 173 LEU A CA 1
ATOM 1378 C C . LEU A 1 173 ? 10.559 -10.453 -5.234 1.00 95.12 173 LEU A C 1
ATOM 1380 O O . LEU A 1 173 ? 9.667 -10.472 -4.385 1.00 95.12 173 LEU A O 1
ATOM 1384 N N . GLU A 1 174 ? 11.848 -10.439 -4.899 1.00 96.69 174 GLU A N 1
ATOM 1385 C CA . GLU A 1 174 ? 12.288 -10.458 -3.499 1.00 96.69 174 GLU A CA 1
ATOM 1386 C C . GLU A 1 174 ? 11.714 -9.264 -2.716 1.00 96.69 174 GLU A C 1
ATOM 1388 O O . GLU A 1 174 ? 11.243 -9.428 -1.595 1.00 96.69 174 GLU A O 1
ATOM 1393 N N . SER A 1 175 ? 11.648 -8.076 -3.327 1.00 96.00 175 SER A N 1
ATOM 1394 C CA . SER A 1 175 ? 11.051 -6.874 -2.722 1.00 96.00 175 SER A CA 1
ATOM 1395 C C . SER A 1 175 ? 9.554 -7.030 -2.411 1.00 96.00 175 SER A C 1
ATOM 1397 O O . SER A 1 175 ? 9.054 -6.474 -1.426 1.00 96.00 175 SER A O 1
ATOM 1399 N N . ASP A 1 176 ? 8.834 -7.817 -3.211 1.00 96.94 176 ASP A N 1
ATOM 1400 C CA . ASP A 1 176 ? 7.421 -8.132 -3.005 1.00 96.94 176 ASP A CA 1
ATOM 1401 C C . ASP A 1 176 ? 7.248 -9.123 -1.836 1.00 96.94 176 ASP A C 1
ATOM 1403 O O . ASP A 1 176 ? 6.347 -8.965 -1.002 1.00 96.94 176 ASP A O 1
ATOM 1407 N N . ILE A 1 177 ? 8.159 -10.095 -1.707 1.00 97.38 177 ILE A N 1
ATOM 1408 C CA . ILE A 1 177 ? 8.232 -11.013 -0.557 1.00 97.38 177 ILE A CA 1
ATOM 1409 C C . ILE A 1 177 ? 8.575 -10.236 0.725 1.00 97.38 177 ILE A C 1
ATOM 1411 O O . ILE A 1 177 ? 7.916 -10.407 1.757 1.00 97.38 177 ILE A O 1
ATOM 1415 N N . GLU A 1 178 ? 9.532 -9.309 0.662 1.00 97.62 178 GLU A N 1
ATOM 1416 C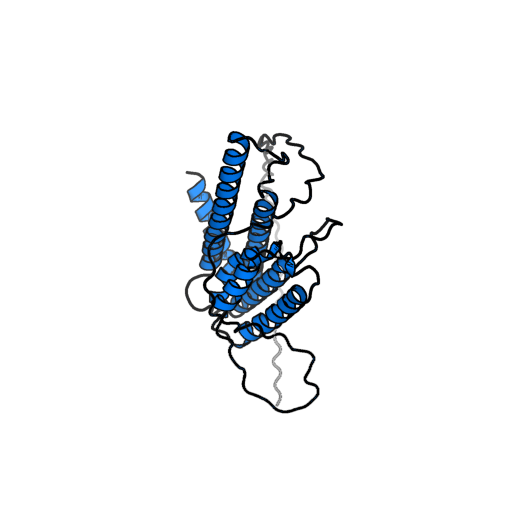 CA . GLU A 1 178 ? 9.885 -8.424 1.777 1.00 97.62 178 GLU A CA 1
ATOM 1417 C C . GLU A 1 178 ? 8.691 -7.572 2.236 1.00 97.62 178 GLU A C 1
ATOM 1419 O O . GLU A 1 178 ? 8.515 -7.338 3.439 1.00 97.62 178 GLU A O 1
ATOM 1424 N N . ALA A 1 179 ? 7.827 -7.131 1.313 1.00 98.19 179 ALA A N 1
ATOM 1425 C CA . ALA A 1 179 ? 6.603 -6.411 1.656 1.00 98.19 179 ALA A CA 1
ATOM 1426 C C . ALA A 1 179 ? 5.639 -7.278 2.490 1.00 98.19 179 ALA A C 1
ATOM 1428 O O . ALA A 1 179 ? 5.042 -6.785 3.459 1.00 98.19 179 ALA A O 1
ATOM 1429 N N . MET A 1 180 ? 5.523 -8.573 2.173 1.00 98.25 180 MET A N 1
ATOM 1430 C CA . MET A 1 180 ? 4.732 -9.534 2.952 1.00 98.25 180 MET A CA 1
ATOM 1431 C C . MET A 1 180 ? 5.326 -9.749 4.349 1.00 98.25 180 MET A C 1
ATOM 1433 O O . MET A 1 180 ? 4.606 -9.670 5.354 1.00 98.25 180 MET A O 1
ATOM 1437 N N . ASP A 1 181 ? 6.641 -9.937 4.437 1.00 98.06 181 ASP A N 1
ATOM 1438 C CA . ASP A 1 181 ? 7.349 -10.128 5.705 1.00 98.06 181 ASP A CA 1
ATOM 1439 C C . ASP A 1 181 ? 7.272 -8.891 6.604 1.00 98.06 181 ASP A C 1
ATOM 1441 O O . ASP A 1 181 ? 7.019 -8.992 7.814 1.00 98.06 181 ASP A O 1
ATOM 1445 N N . LEU A 1 182 ? 7.410 -7.696 6.023 1.00 98.00 182 LEU A N 1
ATOM 1446 C CA . LEU A 1 182 ? 7.214 -6.439 6.735 1.00 98.00 182 LEU A CA 1
ATOM 1447 C C . LEU A 1 182 ? 5.793 -6.354 7.300 1.00 98.00 182 LEU A C 1
ATOM 1449 O O . LEU A 1 182 ? 5.620 -6.010 8.475 1.00 98.00 182 LEU A O 1
ATOM 1453 N N . PHE A 1 183 ? 4.778 -6.693 6.502 1.00 98.38 183 PHE A N 1
ATOM 1454 C CA . PHE A 1 183 ? 3.387 -6.682 6.947 1.00 98.38 183 PHE A CA 1
ATOM 1455 C C . PHE A 1 183 ? 3.160 -7.651 8.116 1.00 98.38 183 PHE A C 1
ATOM 1457 O O . PHE A 1 183 ? 2.588 -7.257 9.142 1.00 98.38 183 PHE A O 1
ATOM 1464 N N . ARG A 1 184 ? 3.693 -8.880 8.032 1.00 97.94 184 ARG A N 1
ATOM 1465 C CA . ARG A 1 184 ? 3.664 -9.861 9.134 1.00 97.94 184 ARG A CA 1
ATOM 1466 C C . ARG A 1 184 ? 4.313 -9.325 10.399 1.00 97.94 184 ARG A C 1
ATOM 1468 O O . ARG A 1 184 ? 3.725 -9.423 11.483 1.00 97.94 184 ARG A O 1
ATOM 1475 N N . LYS A 1 185 ? 5.508 -8.746 10.268 1.00 97.50 185 LYS A N 1
ATOM 1476 C CA . LYS A 1 185 ? 6.294 -8.195 11.377 1.00 97.50 185 LYS A CA 1
ATOM 1477 C C . LYS A 1 185 ? 5.563 -7.046 12.064 1.00 97.50 185 LYS A C 1
ATOM 1479 O O . LYS A 1 185 ? 5.424 -7.055 13.286 1.00 97.50 185 LYS A O 1
ATOM 1484 N N . VAL A 1 186 ? 5.054 -6.079 11.300 1.00 96.88 186 VAL A N 1
ATOM 1485 C CA . VAL A 1 186 ? 4.323 -4.918 11.838 1.00 96.88 186 VAL A CA 1
ATOM 1486 C C . VAL A 1 186 ? 2.999 -5.345 12.484 1.00 96.88 186 VAL A C 1
ATOM 1488 O O . VAL A 1 186 ? 2.623 -4.817 13.534 1.00 96.88 186 VAL A O 1
ATOM 1491 N N . GLY A 1 187 ? 2.309 -6.326 11.895 1.00 96.75 187 GLY A N 1
ATOM 1492 C CA . GLY A 1 187 ? 1.042 -6.862 12.399 1.00 96.75 187 GLY A CA 1
ATOM 1493 C C . GLY A 1 187 ? 1.178 -7.841 13.561 1.00 96.75 187 GLY A C 1
ATOM 1494 O O . GLY A 1 187 ? 0.170 -8.192 14.172 1.00 96.75 187 GLY A O 1
ATOM 1495 N N . ASN A 1 188 ? 2.400 -8.278 13.882 1.00 96.94 188 ASN A N 1
ATOM 1496 C CA . ASN A 1 188 ? 2.661 -9.383 14.804 1.00 96.94 188 ASN A CA 1
ATOM 1497 C C . ASN A 1 188 ? 1.826 -10.633 14.449 1.00 96.94 188 ASN A C 1
ATOM 1499 O O . ASN A 1 188 ? 1.173 -11.257 15.296 1.00 96.94 188 ASN A O 1
ATOM 1503 N N . LEU A 1 189 ? 1.802 -10.966 13.155 1.00 97.06 189 LEU A N 1
ATOM 1504 C CA . LEU A 1 189 ? 1.013 -12.082 12.630 1.00 97.06 189 LEU A CA 1
ATOM 1505 C C . LEU A 1 189 ? 1.682 -13.438 12.890 1.00 97.06 189 LEU A C 1
ATOM 1507 O O . LEU A 1 189 ? 1.012 -14.461 12.792 1.00 97.06 189 LEU A O 1
ATOM 1511 N N . GLY A 1 190 ? 2.948 -13.443 13.316 1.00 95.94 190 GLY A N 1
ATOM 1512 C CA . GLY A 1 190 ? 3.754 -14.651 13.467 1.00 95.94 190 GLY A CA 1
ATOM 1513 C C . GLY A 1 190 ? 4.342 -15.121 12.130 1.00 95.94 190 GLY A C 1
ATOM 1514 O O . GLY A 1 190 ? 4.020 -14.552 11.079 1.00 95.94 190 GLY A O 1
ATOM 1515 N N . PRO A 1 191 ? 5.227 -16.131 12.165 1.00 95.69 191 PRO A N 1
ATOM 1516 C CA . PRO A 1 191 ? 5.782 -16.716 10.951 1.00 95.69 191 PRO A CA 1
ATOM 1517 C C . PRO A 1 191 ? 4.679 -17.374 10.117 1.00 95.69 191 PRO A C 1
ATOM 1519 O O . PRO A 1 191 ? 3.672 -17.838 10.661 1.00 95.69 191 PRO A O 1
ATOM 1522 N N . PHE A 1 192 ? 4.873 -17.406 8.802 1.00 94.00 192 PHE A N 1
ATOM 1523 C CA . PHE A 1 192 ? 4.074 -18.258 7.932 1.00 94.00 192 PHE A CA 1
ATOM 1524 C C . PHE A 1 192 ? 4.446 -19.724 8.182 1.00 94.00 192 PHE A C 1
ATOM 1526 O O . PHE A 1 192 ? 5.619 -20.048 8.372 1.00 94.00 192 PHE A O 1
ATOM 1533 N N . VAL A 1 193 ? 3.444 -20.596 8.224 1.00 91.94 193 VAL A N 1
ATOM 1534 C CA . VAL A 1 193 ? 3.614 -22.044 8.346 1.00 91.94 193 VAL A CA 1
ATOM 1535 C C . VAL A 1 193 ? 2.801 -22.634 7.208 1.00 91.94 193 VAL A C 1
ATOM 1537 O O . VAL A 1 193 ? 1.581 -22.485 7.227 1.00 91.94 193 VAL A O 1
ATOM 1540 N N . MET A 1 194 ? 3.466 -23.247 6.225 1.00 86.75 194 MET A N 1
ATOM 1541 C CA . MET A 1 194 ? 2.751 -24.073 5.254 1.00 86.75 194 MET A CA 1
ATOM 1542 C C . MET A 1 194 ? 2.199 -25.283 5.992 1.00 86.75 194 MET A C 1
ATOM 1544 O O . MET A 1 194 ? 2.919 -25.937 6.753 1.00 86.75 194 MET A O 1
ATOM 1548 N N . GLU A 1 195 ? 0.912 -25.549 5.804 1.00 83.12 195 GLU A N 1
ATOM 1549 C CA . GLU A 1 195 ? 0.335 -26.816 6.223 1.00 83.12 195 GLU A CA 1
ATOM 1550 C C . GLU A 1 195 ? 0.880 -27.884 5.274 1.00 83.12 195 GLU A C 1
ATOM 1552 O O . GLU A 1 195 ? 0.330 -28.127 4.206 1.00 83.12 195 GLU A O 1
ATOM 1557 N N . ASP A 1 196 ? 2.019 -28.483 5.635 1.00 77.50 196 ASP A N 1
ATOM 1558 C CA . ASP A 1 196 ? 2.529 -29.647 4.919 1.00 77.50 196 ASP A CA 1
ATOM 1559 C C . ASP A 1 196 ? 1.436 -30.726 4.949 1.00 77.50 196 ASP A C 1
ATOM 1561 O O . ASP A 1 196 ? 1.089 -31.247 6.015 1.00 77.50 196 ASP A O 1
ATOM 1565 N N . ASP A 1 197 ? 0.928 -31.096 3.772 1.00 65.56 197 ASP A N 1
ATOM 1566 C CA . ASP A 1 197 ? -0.182 -32.039 3.539 1.00 65.56 197 ASP A CA 1
ATOM 1567 C C . ASP A 1 197 ? 0.128 -33.494 3.986 1.00 65.56 197 ASP A C 1
ATOM 1569 O O . ASP A 1 197 ? -0.514 -34.469 3.603 1.00 65.56 197 ASP A O 1
ATOM 1573 N N . THR A 1 198 ? 1.165 -33.695 4.804 1.00 60.88 198 THR A N 1
ATOM 1574 C CA . THR A 1 198 ? 1.792 -34.997 5.061 1.00 60.88 198 THR A CA 1
ATOM 1575 C C . THR A 1 198 ? 1.513 -35.607 6.433 1.00 60.88 198 THR A C 1
ATOM 1577 O O . THR A 1 198 ? 2.100 -36.639 6.755 1.00 60.88 198 THR A O 1
ATOM 1580 N N . THR A 1 199 ? 0.595 -35.083 7.253 1.00 52.12 199 THR A N 1
ATOM 1581 C CA . THR A 1 199 ? 0.309 -35.717 8.563 1.00 52.12 199 THR A CA 1
ATOM 1582 C C . THR A 1 199 ? -1.168 -35.882 8.915 1.00 52.12 199 THR A C 1
ATOM 1584 O O . THR A 1 199 ? -1.623 -35.554 10.011 1.00 52.12 199 THR A O 1
ATOM 1587 N N . VAL A 1 200 ? -1.900 -36.602 8.060 1.00 53.22 200 VAL A N 1
ATOM 1588 C CA . VAL A 1 200 ? -3.033 -37.432 8.511 1.00 53.22 200 VAL A CA 1
ATOM 1589 C C . VAL A 1 200 ? -2.466 -38.619 9.306 1.00 53.22 200 VAL A C 1
ATOM 1591 O O . VAL A 1 200 ? -2.357 -39.732 8.801 1.00 53.22 200 VAL A O 1
ATOM 1594 N N . GLY A 1 201 ? -1.988 -38.386 10.534 1.00 54.31 201 GLY A N 1
ATOM 1595 C CA . GLY A 1 201 ? -1.278 -39.457 11.243 1.00 54.31 201 GLY A CA 1
ATOM 1596 C C . GLY A 1 201 ? -0.679 -39.187 12.618 1.00 54.31 201 GLY A C 1
ATOM 1597 O O . GLY A 1 201 ? 0.196 -39.938 13.020 1.00 54.31 201 GLY A O 1
ATOM 1598 N N . GLY A 1 202 ? -1.154 -38.196 13.374 1.00 58.19 202 GLY A N 1
ATOM 1599 C CA . GLY A 1 202 ? -0.977 -38.177 14.829 1.00 58.19 202 GLY A CA 1
ATOM 1600 C C . GLY A 1 202 ? 0.397 -37.757 15.384 1.00 58.19 202 GLY A C 1
ATOM 1601 O O . GLY A 1 202 ? 1.461 -38.089 14.880 1.00 58.19 202 GLY A O 1
ATOM 1602 N N . ARG A 1 203 ? 0.311 -37.102 16.549 1.00 49.19 203 ARG A N 1
ATOM 1603 C CA . ARG A 1 203 ? 1.381 -36.645 17.457 1.00 49.19 203 ARG A CA 1
ATOM 1604 C C . ARG A 1 203 ? 2.109 -35.356 17.062 1.00 49.19 203 ARG A C 1
ATOM 1606 O O . ARG A 1 203 ? 3.100 -35.339 16.351 1.00 49.19 203 ARG A O 1
ATOM 1613 N N . SER A 1 204 ? 1.633 -34.294 17.716 1.00 54.84 204 SER A N 1
ATOM 1614 C CA . SER A 1 204 ? 2.336 -33.064 18.087 1.00 54.84 204 SER A CA 1
ATOM 1615 C C . SER A 1 204 ? 3.828 -33.285 18.370 1.00 54.84 204 SER A C 1
ATOM 1617 O O . SER A 1 204 ? 4.194 -33.738 19.458 1.00 54.84 204 SER A O 1
ATOM 1619 N N . TYR A 1 205 ? 4.680 -32.866 17.437 1.00 45.47 205 TYR A N 1
ATOM 1620 C CA . TYR A 1 205 ? 6.079 -32.558 17.709 1.00 45.47 205 TYR A CA 1
ATOM 1621 C C . TYR A 1 205 ? 6.285 -31.049 17.609 1.00 45.47 205 TYR A C 1
ATOM 1623 O O . TYR A 1 205 ? 5.816 -30.391 16.686 1.00 45.47 205 TYR A O 1
ATOM 1631 N N . ALA A 1 206 ? 6.938 -30.516 18.638 1.00 49.44 206 ALA A N 1
ATOM 1632 C CA . ALA A 1 206 ? 7.191 -29.104 18.855 1.00 49.44 206 ALA A CA 1
ATOM 1633 C C . ALA A 1 206 ? 7.776 -28.416 17.613 1.00 49.44 206 ALA A C 1
ATOM 1635 O O . ALA A 1 206 ? 8.764 -28.884 17.043 1.00 49.44 206 ALA A O 1
ATOM 1636 N N . SER A 1 207 ? 7.182 -27.276 17.247 1.00 44.47 207 SER A N 1
ATOM 1637 C CA . SER A 1 207 ? 7.651 -26.385 16.189 1.00 44.47 207 SER A CA 1
ATOM 1638 C C . SER A 1 207 ? 9.138 -26.076 16.357 1.00 44.47 207 SER A C 1
ATOM 1640 O O . SER A 1 207 ? 9.546 -25.349 17.266 1.00 44.47 207 SER A O 1
ATOM 1642 N N . ARG A 1 208 ? 9.959 -26.613 15.452 1.00 41.22 208 ARG A N 1
ATOM 1643 C CA . ARG A 1 208 ? 11.322 -26.134 15.232 1.00 41.22 208 ARG A CA 1
ATOM 1644 C C . ARG A 1 208 ? 11.222 -24.792 14.521 1.00 41.22 208 ARG A C 1
ATOM 1646 O O . ARG A 1 208 ? 10.911 -24.742 13.338 1.00 41.22 208 ARG A O 1
ATOM 1653 N N . SER A 1 209 ? 11.505 -23.707 15.239 1.00 42.12 209 SER A N 1
ATOM 1654 C CA . SER A 1 209 ? 11.811 -22.433 14.598 1.00 42.12 209 SER A CA 1
ATOM 1655 C C . SER A 1 209 ? 13.119 -22.602 13.825 1.00 42.12 209 SER A C 1
ATOM 1657 O O . SER A 1 209 ? 14.196 -22.684 14.422 1.00 42.12 209 SER A O 1
ATOM 1659 N N . VAL A 1 210 ? 13.035 -22.692 12.503 1.00 42.00 210 VAL A N 1
ATOM 1660 C CA . VAL A 1 210 ? 14.196 -22.505 11.637 1.00 42.00 210 VAL A CA 1
ATOM 1661 C C . VAL A 1 210 ? 14.587 -21.036 11.725 1.00 42.00 210 VAL A C 1
ATOM 1663 O O . VAL A 1 210 ? 13.930 -20.155 11.181 1.00 42.00 210 VAL A O 1
ATOM 1666 N N . ALA A 1 211 ? 15.632 -20.765 12.504 1.00 41.84 211 ALA A N 1
ATOM 1667 C CA . ALA A 1 211 ? 16.311 -19.486 12.474 1.00 41.84 211 ALA A CA 1
ATOM 1668 C C . ALA A 1 211 ? 16.961 -19.349 11.093 1.00 41.84 211 ALA A C 1
ATOM 1670 O O . ALA A 1 211 ? 17.947 -20.028 10.802 1.00 41.84 211 ALA A O 1
ATOM 1671 N N . ALA A 1 212 ? 16.379 -18.500 10.247 1.00 41.38 212 ALA A N 1
ATOM 1672 C CA . ALA A 1 212 ? 16.984 -18.063 9.001 1.00 41.38 212 ALA A CA 1
ATOM 1673 C C . ALA A 1 212 ? 18.305 -17.357 9.334 1.00 41.38 212 ALA A C 1
ATOM 1675 O O . ALA A 1 212 ? 18.330 -16.247 9.864 1.00 41.38 212 ALA A O 1
ATOM 1676 N N . SER A 1 213 ? 19.408 -18.057 9.094 1.00 53.38 213 SER A N 1
ATOM 1677 C CA . SER A 1 213 ? 20.761 -17.543 9.239 1.00 53.38 213 SER A CA 1
ATOM 1678 C C . SER A 1 213 ? 21.471 -17.811 7.924 1.00 53.38 213 SER A C 1
ATOM 1680 O O . SER A 1 213 ? 22.011 -18.892 7.704 1.00 53.38 213 SER A O 1
ATOM 1682 N N . SER A 1 214 ? 21.449 -16.822 7.038 1.00 40.31 214 SER A N 1
ATOM 1683 C CA . SER A 1 214 ? 22.298 -16.807 5.852 1.00 40.31 214 SER A CA 1
ATOM 1684 C C . SER A 1 214 ? 22.542 -15.372 5.403 1.00 40.31 214 SER A C 1
ATOM 1686 O O . SER A 1 214 ? 21.653 -14.671 4.935 1.00 40.31 214 SER A O 1
ATOM 1688 N N . ARG A 1 215 ? 23.803 -14.967 5.580 1.00 59.41 215 ARG A N 1
ATOM 1689 C CA . ARG A 1 215 ? 24.492 -13.934 4.806 1.00 59.41 215 ARG A CA 1
ATOM 1690 C C . ARG A 1 215 ? 24.305 -14.217 3.314 1.00 59.41 215 ARG A C 1
ATOM 1692 O O . ARG A 1 215 ? 24.578 -15.340 2.896 1.00 59.41 215 ARG A O 1
ATOM 1699 N N . ALA A 1 216 ? 23.983 -13.198 2.527 1.00 40.28 216 ALA A N 1
ATOM 1700 C CA . ALA A 1 216 ? 24.171 -13.229 1.084 1.00 40.28 216 ALA A CA 1
ATOM 1701 C C . ALA A 1 216 ? 24.677 -11.871 0.589 1.00 40.28 216 ALA A C 1
ATOM 1703 O O . ALA A 1 216 ? 24.195 -10.815 0.994 1.00 40.28 216 ALA A O 1
ATOM 1704 N N . SER A 1 217 ? 25.712 -11.947 -0.241 1.00 46.81 217 SER A N 1
ATOM 1705 C CA . SER A 1 217 ? 26.288 -10.855 -1.008 1.00 46.81 217 SER A CA 1
ATOM 1706 C C . SER A 1 217 ? 25.242 -10.198 -1.902 1.00 46.81 217 SER A C 1
ATOM 1708 O O . SER A 1 217 ? 24.489 -10.876 -2.594 1.00 46.81 217 SER A O 1
ATOM 1710 N N . SER A 1 218 ? 25.275 -8.872 -1.942 1.00 39.47 218 SER A N 1
ATOM 1711 C CA . SER A 1 218 ? 24.561 -8.025 -2.889 1.00 39.47 218 SER A CA 1
ATOM 1712 C C . SER A 1 218 ? 25.111 -8.218 -4.308 1.00 39.47 218 SER A C 1
ATOM 1714 O O . SER A 1 218 ? 26.021 -7.514 -4.742 1.00 39.47 218 SER A O 1
ATOM 1716 N N . SER A 1 219 ? 24.577 -9.192 -5.033 1.00 44.16 219 SER A N 1
ATOM 1717 C CA . SER A 1 219 ? 24.522 -9.158 -6.494 1.00 44.16 219 SER A CA 1
ATOM 1718 C C . SER A 1 219 ? 23.068 -9.412 -6.854 1.00 44.16 219 SER A C 1
ATOM 1720 O O . SER A 1 219 ? 22.632 -10.543 -7.050 1.00 44.16 219 SER A O 1
ATOM 1722 N N . ALA A 1 220 ? 22.289 -8.337 -6.775 1.00 40.16 220 ALA A N 1
ATOM 1723 C CA . ALA A 1 220 ? 20.876 -8.337 -7.084 1.00 40.16 220 ALA A CA 1
ATOM 1724 C C . ALA A 1 220 ? 20.723 -8.448 -8.604 1.00 40.16 220 ALA A C 1
ATOM 1726 O O . ALA A 1 220 ? 20.761 -7.449 -9.319 1.00 40.16 220 ALA A O 1
ATOM 1727 N N . MET A 1 221 ? 20.579 -9.676 -9.104 1.00 38.50 221 MET A N 1
ATOM 1728 C CA . MET A 1 221 ? 19.928 -9.894 -10.389 1.00 38.50 221 MET A CA 1
ATOM 1729 C C . MET A 1 221 ? 18.474 -9.459 -10.223 1.00 38.50 221 MET A C 1
ATOM 1731 O O . MET A 1 221 ? 17.643 -10.221 -9.736 1.00 38.50 221 MET A O 1
ATOM 1735 N N . HIS A 1 222 ? 18.200 -8.202 -10.563 1.00 42.16 222 HIS A N 1
ATOM 1736 C CA . HIS A 1 222 ? 16.852 -7.666 -10.655 1.00 42.16 222 HIS A CA 1
ATOM 1737 C C . HIS A 1 222 ? 16.178 -8.411 -11.810 1.00 42.16 222 HIS A C 1
ATOM 1739 O O . HIS A 1 222 ? 16.411 -8.103 -12.978 1.00 42.16 222 HIS A O 1
ATOM 1745 N N . ARG A 1 223 ? 15.425 -9.475 -11.501 1.00 46.56 223 ARG A N 1
ATOM 1746 C CA . ARG A 1 223 ? 14.437 -10.000 -12.444 1.00 46.56 223 ARG A CA 1
ATOM 1747 C C . ARG A 1 223 ? 13.379 -8.919 -12.551 1.00 46.56 223 ARG A C 1
ATOM 1749 O O . ARG A 1 223 ? 12.794 -8.522 -11.555 1.00 46.56 223 ARG A O 1
ATOM 1756 N N . ARG A 1 224 ? 13.289 -8.359 -13.742 1.00 52.75 224 ARG A N 1
ATOM 1757 C CA . ARG A 1 224 ? 12.594 -7.119 -14.025 1.00 52.75 224 ARG A CA 1
ATOM 1758 C C . ARG A 1 224 ? 11.118 -7.393 -14.280 1.00 52.75 224 ARG A C 1
ATOM 1760 O O . ARG A 1 224 ? 10.771 -8.436 -14.839 1.00 52.75 224 ARG A O 1
ATOM 1767 N N . ARG A 1 225 ? 10.245 -6.477 -13.862 1.00 57.97 225 ARG A N 1
ATOM 1768 C CA . ARG A 1 225 ? 8.850 -6.510 -14.297 1.00 57.97 225 ARG A CA 1
ATOM 1769 C C . ARG A 1 225 ? 8.859 -6.178 -15.778 1.00 57.97 225 ARG A C 1
ATOM 1771 O O . ARG A 1 225 ? 9.194 -5.068 -16.172 1.00 57.97 225 ARG A O 1
ATOM 1778 N N . HIS A 1 226 ? 8.520 -7.156 -16.608 1.00 43.47 226 HIS A N 1
ATOM 1779 C CA . HIS A 1 226 ? 8.168 -6.854 -17.983 1.00 43.47 226 HIS A CA 1
ATOM 1780 C C . HIS A 1 226 ? 6.936 -5.955 -17.925 1.00 43.47 226 HIS A C 1
ATOM 1782 O O . HIS A 1 226 ? 5.867 -6.401 -17.510 1.00 43.47 226 HIS A O 1
ATOM 1788 N N . SER A 1 227 ? 7.097 -4.683 -18.281 1.00 44.81 227 SER A N 1
ATOM 1789 C CA . SER A 1 227 ? 5.975 -3.784 -18.497 1.00 44.81 227 SER A CA 1
ATOM 1790 C C . SER A 1 227 ? 5.078 -4.436 -19.550 1.00 44.81 227 SER A C 1
ATOM 1792 O O . SER A 1 227 ? 5.466 -4.610 -20.707 1.00 44.81 227 SER A O 1
ATOM 1794 N N . VAL A 1 228 ? 3.891 -4.898 -19.139 1.00 49.38 228 VAL A N 1
ATOM 1795 C CA . VAL A 1 228 ? 2.873 -5.324 -20.102 1.00 49.38 228 VAL A CA 1
ATOM 1796 C C . VAL A 1 228 ? 2.546 -4.072 -20.890 1.00 49.38 228 VAL A C 1
ATOM 1798 O O . VAL A 1 228 ? 2.079 -3.083 -20.325 1.00 49.38 228 VAL A O 1
ATOM 1801 N N . GLY A 1 229 ? 2.921 -4.090 -22.168 1.00 40.06 229 GLY A N 1
ATOM 1802 C CA . GLY A 1 229 ? 2.870 -2.934 -23.042 1.00 40.06 229 GLY A CA 1
ATOM 1803 C C . GLY A 1 229 ? 1.543 -2.201 -22.907 1.00 40.06 229 GLY A C 1
ATOM 1804 O O . GLY A 1 229 ? 0.471 -2.789 -23.043 1.00 40.06 229 GLY A O 1
ATOM 1805 N N . SER A 1 230 ? 1.641 -0.900 -22.652 1.00 39.53 230 SER A N 1
ATOM 1806 C CA . SER A 1 230 ? 0.528 0.036 -22.583 1.00 39.53 230 SER A CA 1
ATOM 1807 C C . SER A 1 230 ? -0.154 0.121 -23.952 1.00 39.53 230 SER A C 1
ATOM 1809 O O . SER A 1 230 ? 0.087 1.025 -24.753 1.00 39.53 230 SER A O 1
ATOM 1811 N N . SER A 1 231 ? -1.017 -0.840 -24.258 1.00 42.56 231 SER A N 1
ATOM 1812 C CA . SER A 1 231 ? -1.972 -0.706 -25.342 1.00 42.56 231 SER A CA 1
ATOM 1813 C C . SER A 1 231 ? -3.160 0.066 -24.784 1.00 42.56 231 SER A C 1
ATOM 1815 O O . SER A 1 231 ? -3.986 -0.504 -24.083 1.00 42.56 231 SER A O 1
ATOM 1817 N N . VAL A 1 232 ? -3.182 1.381 -25.045 1.00 38.25 232 VAL A N 1
ATOM 1818 C CA . VAL A 1 232 ? -4.351 2.228 -25.380 1.00 38.25 232 VAL A CA 1
ATOM 1819 C C . VAL A 1 232 ? -4.075 3.695 -24.991 1.00 38.25 232 VAL A C 1
ATOM 1821 O O . VAL A 1 232 ? -4.142 4.097 -23.838 1.00 38.25 232 VAL A O 1
ATOM 1824 N N . GLY A 1 233 ? -3.866 4.533 -26.012 1.00 38.12 233 GLY A N 1
ATOM 1825 C CA . GLY A 1 233 ? -4.519 5.844 -26.077 1.00 38.12 233 GLY A CA 1
ATOM 1826 C C . GLY A 1 233 ? -3.943 7.003 -25.261 1.00 38.12 233 GLY A C 1
ATOM 1827 O O . GLY A 1 233 ? -4.687 7.665 -24.541 1.00 38.12 233 GLY A O 1
ATOM 1828 N N . SER A 1 234 ? -2.682 7.375 -25.493 1.00 40.50 234 SER A N 1
ATOM 1829 C CA . SER A 1 234 ? -2.240 8.755 -25.244 1.00 40.50 234 SER A CA 1
ATOM 1830 C C . SER A 1 234 ? -2.969 9.711 -26.202 1.00 40.50 234 SER A C 1
ATOM 1832 O O . SER A 1 234 ? -2.561 9.922 -27.344 1.00 40.50 234 SER A O 1
ATOM 1834 N N . VAL A 1 235 ? -4.093 10.272 -25.747 1.00 42.56 235 VAL A N 1
ATOM 1835 C CA . VAL A 1 235 ? -4.714 11.463 -26.340 1.00 42.56 235 VAL A CA 1
ATOM 1836 C C . VAL A 1 235 ? -4.616 12.588 -25.320 1.00 42.56 235 VAL A C 1
ATOM 1838 O O . VAL A 1 235 ? -5.566 12.932 -24.619 1.00 42.56 235 VAL A O 1
ATOM 1841 N N . SER A 1 236 ? -3.435 13.187 -25.245 1.00 43.69 236 SER A N 1
ATOM 1842 C CA . SER A 1 236 ? -3.203 14.464 -24.584 1.00 43.69 236 SER A CA 1
ATOM 1843 C C . SER A 1 236 ? -3.923 15.585 -25.349 1.00 43.69 236 SER A C 1
ATOM 1845 O O . SER A 1 236 ? -3.356 16.290 -26.181 1.00 43.69 236 SER A O 1
ATOM 1847 N N . LYS A 1 237 ? -5.216 15.777 -25.063 1.00 41.41 237 LYS A N 1
ATOM 1848 C CA . LYS A 1 237 ? -5.911 17.037 -25.354 1.00 41.41 237 LYS A CA 1
ATOM 1849 C C . LYS A 1 237 ? -5.845 17.920 -24.118 1.00 41.41 237 LYS A C 1
ATOM 1851 O O . LYS A 1 237 ? -6.470 17.635 -23.103 1.00 41.41 237 LYS A O 1
ATOM 1856 N N . GLY A 1 238 ? -5.074 19.000 -24.235 1.00 42.22 238 GLY A N 1
ATOM 1857 C CA . GLY A 1 238 ? -4.956 20.042 -23.225 1.00 42.22 238 GLY A CA 1
ATOM 1858 C C . GLY A 1 238 ? -6.323 20.523 -22.744 1.00 42.22 238 GLY A C 1
ATOM 1859 O O . GLY A 1 238 ? -7.078 21.151 -23.484 1.00 42.22 238 GLY A O 1
ATOM 1860 N N . SER A 1 239 ? -6.619 20.242 -21.478 1.00 38.97 239 SER A N 1
ATOM 1861 C CA . SER A 1 239 ? -7.721 20.854 -20.749 1.00 38.97 239 SER A CA 1
ATOM 1862 C C . SER A 1 239 ? -7.263 22.220 -20.244 1.00 38.97 239 SER A C 1
ATOM 1864 O O . SER A 1 239 ? -6.815 22.374 -19.109 1.00 38.97 239 SER A O 1
ATOM 1866 N N . THR A 1 240 ? -7.375 23.240 -21.094 1.00 43.34 240 THR A N 1
ATOM 1867 C CA . THR A 1 240 ? -7.451 24.622 -20.620 1.00 43.34 240 THR A CA 1
ATOM 1868 C C . THR A 1 240 ? -8.788 24.779 -19.900 1.00 43.34 240 THR A C 1
ATOM 1870 O O . THR A 1 240 ? -9.829 24.929 -20.536 1.00 43.34 240 THR A O 1
ATOM 1873 N N . GLN A 1 241 ? -8.766 24.717 -18.568 1.00 38.72 241 GLN A N 1
ATOM 1874 C CA . GLN A 1 241 ? -9.897 25.088 -17.722 1.00 38.72 241 GLN A CA 1
ATOM 1875 C C . GLN A 1 241 ? -10.187 26.585 -17.912 1.00 38.72 241 GLN A C 1
ATOM 1877 O O . GLN A 1 241 ? -9.613 27.443 -17.246 1.00 38.72 241 GLN A O 1
ATOM 1882 N N . ARG A 1 242 ? -11.065 26.908 -18.866 1.00 39.56 242 ARG A N 1
ATOM 1883 C CA . ARG A 1 242 ? -11.830 28.154 -18.856 1.00 39.56 242 ARG A CA 1
ATOM 1884 C C . ARG A 1 242 ? -13.051 27.921 -17.981 1.00 39.56 242 ARG A C 1
ATOM 1886 O O . ARG A 1 242 ? -13.955 27.175 -18.343 1.00 39.56 242 ARG A O 1
ATOM 1893 N N . SER A 1 243 ? -13.039 28.544 -16.815 1.00 46.00 243 SER A N 1
ATOM 1894 C CA . SER A 1 243 ? -14.179 28.632 -15.914 1.00 46.00 243 SER A CA 1
ATOM 1895 C C . SER A 1 243 ? -15.220 29.589 -16.502 1.00 46.00 243 SER A C 1
ATOM 1897 O O . SER A 1 243 ? -15.276 30.749 -16.111 1.00 46.00 243 SER A O 1
ATOM 1899 N N . ASP A 1 244 ? -16.038 29.117 -17.442 1.00 43.75 244 ASP A N 1
ATOM 1900 C CA . ASP A 1 244 ? -17.279 29.797 -17.832 1.00 43.75 244 ASP A CA 1
ATOM 1901 C C . ASP A 1 244 ? -18.412 29.310 -16.919 1.00 43.75 244 ASP A C 1
ATOM 1903 O O . ASP A 1 244 ? -19.293 28.541 -17.304 1.00 43.75 244 ASP A O 1
ATOM 1907 N N . LEU A 1 245 ? -18.370 29.752 -15.659 1.00 46.94 245 LEU A N 1
ATOM 1908 C CA . LEU A 1 245 ? -19.568 29.776 -14.829 1.00 46.94 245 LEU A CA 1
ATOM 1909 C C . LEU A 1 245 ? -20.432 30.928 -15.339 1.00 46.94 245 LEU A C 1
ATOM 1911 O O . LEU A 1 245 ? -20.148 32.099 -15.088 1.00 46.94 245 LEU A O 1
ATOM 1915 N N . SER A 1 246 ? -21.470 30.580 -16.097 1.00 53.44 246 SER A N 1
ATOM 1916 C CA . SER A 1 246 ? -22.538 31.519 -16.429 1.00 53.44 246 SER A CA 1
ATOM 1917 C C . SER A 1 246 ? -23.210 31.998 -15.132 1.00 53.44 246 SER A C 1
ATOM 1919 O O . SER A 1 246 ? -23.441 31.171 -14.244 1.00 53.44 246 SER A O 1
ATOM 1921 N N . PRO A 1 247 ? -23.518 33.300 -14.991 1.00 56.22 247 PRO A N 1
ATOM 1922 C CA . PRO A 1 247 ? -24.175 33.827 -13.801 1.00 56.22 247 PRO A CA 1
ATOM 1923 C C . PRO A 1 247 ? -25.549 33.175 -13.630 1.00 56.22 247 PRO A C 1
ATOM 1925 O O . PRO A 1 247 ? -26.358 33.176 -14.558 1.00 56.22 247 PRO A O 1
ATOM 1928 N N . LEU A 1 248 ? -25.805 32.623 -12.445 1.00 50.75 248 LEU A N 1
ATOM 1929 C CA . LEU A 1 248 ? -27.142 32.215 -12.020 1.00 50.75 248 LEU A CA 1
ATOM 1930 C C . LEU A 1 248 ? -28.005 33.481 -11.869 1.00 50.75 248 LEU A C 1
ATOM 1932 O O . LEU A 1 248 ? -27.584 34.388 -11.147 1.00 50.75 248 LEU A O 1
ATOM 1936 N N . PRO A 1 249 ? -29.168 33.585 -12.537 1.00 57.94 249 PRO A N 1
ATOM 1937 C CA . PRO A 1 249 ? -30.089 34.688 -12.301 1.00 57.94 249 PRO A CA 1
ATOM 1938 C C . PRO A 1 249 ? -30.661 34.597 -10.880 1.00 57.94 249 PRO A C 1
ATOM 1940 O O . PRO A 1 249 ? -31.088 33.532 -10.437 1.00 57.94 249 PRO A O 1
ATOM 1943 N N . GLU A 1 250 ? -30.644 35.726 -10.173 1.00 56.84 250 GLU A N 1
ATOM 1944 C CA . GLU A 1 250 ? -31.315 35.921 -8.888 1.00 56.84 250 GLU A CA 1
ATOM 1945 C C . GLU A 1 250 ? -32.836 35.865 -9.105 1.00 56.84 250 GLU A C 1
ATOM 1947 O O . GLU A 1 250 ? -33.434 36.806 -9.629 1.00 56.84 250 GLU A O 1
ATOM 1952 N N . GLU A 1 251 ? -33.479 34.763 -8.713 1.00 56.56 251 GLU A N 1
ATOM 1953 C CA . GLU A 1 251 ? -34.938 34.712 -8.587 1.00 56.56 251 GLU A CA 1
ATOM 1954 C C . GLU A 1 251 ? -35.355 35.356 -7.260 1.00 56.56 251 GLU A C 1
ATOM 1956 O O . GLU A 1 251 ? -35.395 34.736 -6.203 1.00 56.56 251 GLU A O 1
ATOM 1961 N N . GLN A 1 252 ? -35.535 36.671 -7.368 1.00 52.06 252 GLN A N 1
ATOM 1962 C CA . GLN A 1 252 ? -36.629 37.493 -6.855 1.00 52.06 252 GLN A CA 1
ATOM 1963 C C . GLN A 1 252 ? -37.467 36.923 -5.694 1.00 52.06 252 GLN A C 1
ATOM 1965 O O . GLN A 1 252 ? -38.246 35.984 -5.855 1.00 52.06 252 GLN A O 1
ATOM 1970 N N . ASP A 1 253 ? -37.365 37.618 -4.557 1.00 50.50 253 ASP A N 1
ATOM 1971 C CA . ASP A 1 253 ? -38.245 37.529 -3.395 1.00 50.50 253 ASP A CA 1
ATOM 1972 C C . ASP A 1 253 ? -39.728 37.530 -3.799 1.00 50.50 253 ASP A C 1
ATOM 1974 O O . ASP A 1 253 ? -40.268 38.524 -4.294 1.00 50.50 253 ASP A O 1
ATOM 1978 N N . GLY A 1 254 ? -40.386 36.397 -3.562 1.00 52.94 254 GLY A N 1
ATOM 1979 C CA . GLY A 1 254 ? -41.835 36.261 -3.571 1.00 52.94 254 GLY A CA 1
ATOM 1980 C C . GLY A 1 254 ? -42.344 36.168 -2.141 1.00 52.94 254 GLY A C 1
ATOM 1981 O O . GLY A 1 254 ? -42.433 35.076 -1.583 1.00 52.94 254 GLY A O 1
ATOM 1982 N N . GLU A 1 255 ? -42.676 37.317 -1.555 1.00 51.69 255 GLU A N 1
ATOM 1983 C CA . GLU A 1 255 ? -43.552 37.396 -0.390 1.00 51.69 255 GLU A CA 1
ATOM 1984 C C . GLU A 1 255 ? -44.896 36.744 -0.741 1.00 51.69 255 GLU A C 1
ATOM 1986 O O . GLU A 1 255 ? -45.565 37.115 -1.708 1.00 51.69 255 GLU A O 1
ATOM 1991 N N . THR A 1 256 ? -45.313 35.751 0.036 1.00 53.88 256 THR A N 1
ATOM 1992 C CA . THR A 1 256 ? -46.721 35.356 0.100 1.00 53.88 256 THR A CA 1
ATOM 1993 C C . THR A 1 256 ? -47.041 35.076 1.558 1.00 53.88 256 THR A C 1
ATOM 1995 O O . THR A 1 256 ? -46.742 34.012 2.099 1.00 53.88 256 THR A O 1
ATOM 1998 N N . GLU A 1 257 ? -47.582 36.106 2.206 1.00 54.97 257 GLU A N 1
ATOM 1999 C CA . GLU A 1 257 ? -48.459 35.950 3.357 1.00 54.97 257 GLU A CA 1
ATOM 2000 C C . GLU A 1 257 ? -49.630 35.060 2.932 1.00 54.97 257 GLU A C 1
ATOM 2002 O O . GLU A 1 257 ? -50.264 35.348 1.923 1.00 54.97 257 GLU A O 1
ATOM 2007 N N . ASP A 1 258 ? -49.920 33.998 3.683 1.00 56.62 258 ASP A N 1
ATOM 2008 C CA . ASP A 1 258 ? -51.309 33.588 3.878 1.00 56.62 258 ASP A CA 1
ATOM 2009 C C . ASP A 1 258 ? -51.475 32.715 5.130 1.00 56.62 258 ASP A C 1
ATOM 2011 O O . ASP A 1 258 ? -50.823 31.689 5.344 1.00 56.62 258 ASP A O 1
ATOM 2015 N N . ASP A 1 259 ? -52.384 33.206 5.964 1.00 53.12 259 ASP A N 1
ATOM 2016 C CA . ASP A 1 259 ? -52.976 32.627 7.158 1.00 53.12 259 ASP A CA 1
ATOM 2017 C C . ASP A 1 259 ? -53.528 31.207 6.949 1.00 53.12 259 ASP A C 1
ATOM 2019 O O . ASP A 1 259 ? -54.311 30.970 6.032 1.00 53.12 259 ASP A O 1
ATOM 2023 N N . ALA A 1 260 ? -53.285 30.299 7.905 1.00 60.34 260 ALA A N 1
ATOM 2024 C CA . ALA A 1 260 ? -54.276 29.284 8.295 1.00 60.34 260 ALA A CA 1
ATOM 2025 C C . ALA A 1 260 ? -53.933 28.607 9.633 1.00 60.34 260 ALA A C 1
ATOM 2027 O O . ALA A 1 260 ? -53.400 27.503 9.724 1.00 60.34 260 ALA A O 1
ATOM 2028 N N . LYS A 1 261 ? -54.348 29.290 10.695 1.00 57.16 261 LYS A N 1
ATOM 2029 C CA . LYS A 1 261 ? -54.771 28.751 11.990 1.00 57.16 261 LYS A CA 1
ATOM 2030 C C . LYS A 1 261 ? -55.519 27.409 11.870 1.00 57.16 261 LYS A C 1
ATOM 2032 O O . LYS A 1 261 ? -56.582 27.364 11.262 1.00 57.16 261 LYS A O 1
ATOM 2037 N N . THR A 1 262 ? -55.058 26.358 12.551 1.00 60.50 262 THR A N 1
ATOM 2038 C CA . THR A 1 262 ? -55.945 25.303 13.085 1.00 60.50 262 THR A CA 1
ATOM 2039 C C . THR A 1 262 ? -55.399 24.737 14.395 1.00 60.50 262 THR A C 1
ATOM 2041 O O . THR A 1 262 ? -54.464 23.942 14.434 1.00 60.50 262 THR A O 1
ATOM 2044 N N . ASP A 1 263 ? -56.035 25.174 15.481 1.00 54.25 263 ASP A N 1
ATOM 2045 C CA . ASP A 1 263 ? -56.084 24.487 16.766 1.00 54.25 263 ASP A CA 1
ATOM 2046 C C . ASP A 1 263 ? -56.755 23.117 16.603 1.00 54.25 263 ASP A C 1
ATOM 2048 O O . ASP A 1 263 ? -57.878 23.032 16.104 1.00 54.25 263 ASP A O 1
ATOM 2052 N N . ALA A 1 264 ? -56.129 22.058 17.114 1.00 62.81 264 ALA A N 1
ATOM 2053 C CA . ALA A 1 264 ? -56.847 20.871 17.567 1.00 62.81 264 ALA A CA 1
ATOM 2054 C C . ALA A 1 264 ? -56.029 20.140 18.635 1.00 62.81 264 ALA A C 1
ATOM 2056 O O . ALA A 1 264 ? -55.164 19.311 18.359 1.00 62.81 264 ALA A O 1
ATOM 2057 N N . ALA A 1 265 ? -56.342 20.460 19.887 1.00 61.47 265 ALA A N 1
ATOM 2058 C CA . ALA A 1 265 ? -56.031 19.629 21.031 1.00 61.47 265 ALA A CA 1
ATOM 2059 C C . ALA A 1 265 ? -56.751 18.274 20.921 1.00 61.47 265 ALA A C 1
ATOM 2061 O O . ALA A 1 265 ? -57.944 18.222 20.612 1.00 61.47 265 ALA A O 1
ATOM 2062 N N . SER A 1 266 ? -56.085 17.186 21.308 1.00 57.09 266 SER A N 1
ATOM 2063 C CA . SER A 1 266 ? -56.798 16.137 22.035 1.00 57.09 266 SER A CA 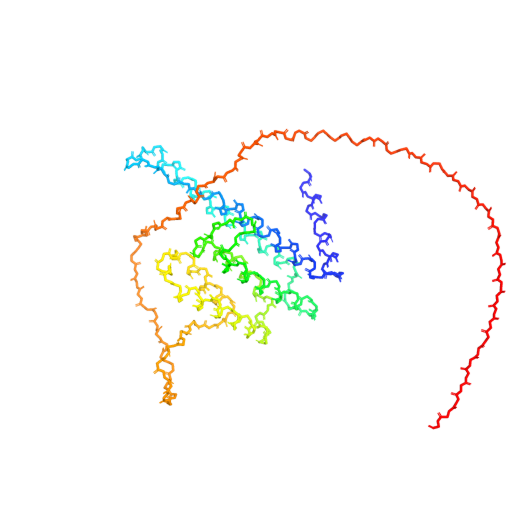1
ATOM 2064 C C . SER A 1 266 ? -55.911 15.316 22.971 1.00 57.09 266 SER A C 1
ATOM 2066 O O . SER A 1 266 ? -54.720 15.152 22.704 1.00 57.09 266 SER A O 1
ATOM 2068 N N . PRO A 1 267 ? -56.484 14.845 24.095 1.00 63.59 267 PRO A N 1
ATOM 2069 C CA . PRO A 1 267 ? -55.763 14.381 25.269 1.00 63.59 267 PRO A CA 1
ATOM 2070 C C . PRO A 1 267 ? -55.669 12.851 25.357 1.00 63.59 267 PRO A C 1
ATOM 2072 O O . PRO A 1 267 ? -56.469 12.129 24.778 1.00 63.59 267 PRO A O 1
ATOM 2075 N N . GLY A 1 268 ? -54.745 12.399 26.209 1.00 54.06 268 GLY A N 1
ATOM 2076 C CA . GLY A 1 268 ? -54.965 11.320 27.176 1.00 54.06 268 GLY A CA 1
ATOM 2077 C C . GLY A 1 268 ? -55.117 9.889 26.659 1.00 54.06 268 GLY A C 1
ATOM 2078 O O . GLY A 1 268 ? -56.146 9.518 26.111 1.00 54.06 268 GLY A O 1
ATOM 2079 N N . ASN A 1 269 ? -54.186 9.018 27.061 1.00 55.09 269 ASN A N 1
ATOM 2080 C CA . ASN A 1 269 ? -54.628 7.741 27.612 1.00 55.09 269 ASN A CA 1
ATOM 2081 C C . ASN A 1 269 ? -53.658 7.206 28.672 1.00 55.09 269 ASN A C 1
ATOM 2083 O O . ASN A 1 269 ? -52.530 6.810 28.387 1.00 55.09 269 ASN A O 1
ATOM 2087 N N . SER A 1 270 ? -54.134 7.214 29.913 1.00 61.81 270 SER A N 1
ATOM 2088 C CA . SER A 1 270 ? -53.641 6.409 31.023 1.00 61.81 270 SER A CA 1
ATOM 2089 C C . SER A 1 270 ? -54.356 5.062 31.000 1.00 61.81 270 SER A C 1
ATOM 2091 O O . SER A 1 270 ? -55.587 5.029 30.993 1.00 61.81 270 SER A O 1
ATOM 2093 N N . THR A 1 271 ? -53.632 3.946 31.072 1.00 62.38 271 THR A N 1
ATOM 2094 C CA . THR A 1 271 ? -54.235 2.680 31.513 1.00 62.38 271 THR A CA 1
ATOM 2095 C C . THR A 1 271 ? -53.248 1.868 32.348 1.00 62.38 271 THR A C 1
ATOM 2097 O O . THR A 1 271 ? -52.170 1.493 31.899 1.00 62.38 271 THR A O 1
ATOM 2100 N N . LEU A 1 272 ? -53.666 1.689 33.601 1.00 69.94 272 LEU A N 1
ATOM 2101 C CA . LEU A 1 272 ? -53.198 0.779 34.643 1.00 69.94 272 LEU A CA 1
ATOM 2102 C C . LEU A 1 272 ? -53.453 -0.697 34.274 1.00 69.94 272 LEU A C 1
ATOM 2104 O O . LEU A 1 272 ? -54.442 -0.964 33.597 1.00 69.94 272 LEU A O 1
ATOM 2108 N N . ALA A 1 273 ? -52.659 -1.601 34.866 1.00 64.25 273 ALA A N 1
ATOM 2109 C CA . ALA A 1 273 ? -52.920 -3.010 35.259 1.00 64.25 273 ALA A CA 1
ATOM 2110 C C . ALA A 1 273 ? -51.681 -3.861 34.915 1.00 64.25 273 ALA A C 1
ATOM 2112 O O . ALA A 1 273 ? -51.188 -3.768 33.798 1.00 64.25 273 ALA A O 1
ATOM 2113 N N . SER A 1 274 ? -51.092 -4.693 35.773 1.00 66.38 274 SER A N 1
ATOM 2114 C CA . SER A 1 274 ? -51.340 -5.138 37.150 1.00 66.38 274 SER A CA 1
ATOM 2115 C C . SER A 1 274 ? -50.013 -5.641 37.720 1.00 66.38 274 SER A C 1
ATOM 2117 O O . SER A 1 274 ? -49.132 -5.999 36.906 1.00 66.38 274 SER A O 1
#